Protein AF-A0A7S8SIK5-F1 (afdb_monomer_lite)

Organism: Escherichia coli (NCBI:txid562)

pLDDT: mean 76.48, std 20.79, range [29.25, 97.5]

Foldseek 3Di:
DDDDPVVPPDPDDPPPPPPPDPDDLDPDWAWDQFAAFLPQRDGARTWTWDQDFPVSVVLQVLLVVLVVQLVVLVVQLVVLVVVPADPDPVSNVVSVVSNVVSLVSNLVSQLSLQCSLVVNDANVVRDGSDHDDPSSVVSSDDDDDRGIHDPVVNVVRRVQVSCVVVVHGPDPDDLRDDDPDPRPPPDHD

Secondary structure (DSSP, 8-state):
----GGGTS-PPPPP------SS-SSPPPPEE-SEE-TTT--EES-EEEES--HHHHHHHHHHHHHHHHHHHHHHHHHHHHHT---SSHHHHHHHHHHHHHHHHHHHHHHHHHHHHHTTTS-TTT----SPPPHHHHHTT----SSEEE-HHHHHHHHHHHHHHHTT-------TTS-TT---------

Radius of gyration: 22.85 Å; chains: 1; bounding box: 70×29×66 Å

Sequence (189 aa):
MQHSIKDLWLYPFPEIDVVHTQEPLLPEPELTTPGRCICCRQNVRHRFRLDDSWPLRQLTDTISDTRVRLNKATEHLDKLKKRGEPVATGEKEKYNTAVKAAERALEQARLSARRLSLRHVQKAEITSTESLSEKEQELFHEDGPPYSLCAFCHAWHSLNGYAAAQGVMVWLYPVYDQPGNPGHRCRSE

Structure (mmCIF, N/CA/C/O backbone):
data_AF-A0A7S8SIK5-F1
#
_entry.id   AF-A0A7S8SIK5-F1
#
loop_
_atom_site.group_PDB
_atom_site.id
_atom_site.type_symbol
_atom_site.label_atom_id
_atom_site.label_alt_id
_atom_site.label_comp_id
_atom_site.label_asym_id
_atom_site.label_entity_id
_atom_site.label_seq_id
_atom_site.pdbx_PDB_ins_code
_atom_site.Cartn_x
_atom_site.Cartn_y
_atom_site.Cartn_z
_atom_site.occupancy
_atom_site.B_iso_or_equiv
_atom_site.auth_seq_id
_atom_site.auth_comp_id
_atom_site.auth_asym_id
_atom_site.auth_atom_id
_atom_site.pdbx_PDB_model_num
ATOM 1 N N . MET A 1 1 ? 48.150 12.181 12.770 1.00 42.09 1 MET A N 1
ATOM 2 C CA . MET A 1 1 ? 47.890 12.265 11.318 1.00 42.09 1 MET A CA 1
ATOM 3 C C . MET A 1 1 ? 46.397 12.073 11.121 1.00 42.09 1 MET A C 1
ATOM 5 O O . MET A 1 1 ? 45.858 11.106 11.640 1.00 42.09 1 MET A O 1
ATOM 9 N N . GLN A 1 2 ? 45.721 13.049 10.518 1.00 43.38 2 GLN A N 1
ATOM 10 C CA . GLN A 1 2 ? 44.277 13.010 10.268 1.00 43.38 2 GLN A CA 1
ATOM 11 C C . GLN A 1 2 ? 44.027 12.088 9.073 1.00 43.38 2 GLN A C 1
ATOM 13 O O . GLN A 1 2 ? 44.464 12.397 7.969 1.00 43.38 2 GLN A O 1
ATOM 18 N N . HIS A 1 3 ? 43.374 10.949 9.298 1.00 42.81 3 HIS A N 1
ATOM 19 C CA . HIS A 1 3 ? 42.913 10.095 8.206 1.00 42.81 3 HIS A CA 1
ATOM 20 C C . HIS A 1 3 ? 41.794 10.820 7.456 1.00 42.81 3 HIS A C 1
ATOM 22 O O . HIS A 1 3 ? 40.875 11.357 8.084 1.00 42.81 3 HIS A O 1
ATOM 28 N N . SER A 1 4 ? 41.885 10.884 6.127 1.00 46.06 4 SER A N 1
ATOM 29 C CA . SER A 1 4 ? 40.827 11.487 5.325 1.00 46.06 4 SER A CA 1
ATOM 30 C C . SER A 1 4 ? 39.622 10.541 5.330 1.00 46.06 4 SER A C 1
ATOM 32 O O . SER A 1 4 ? 39.772 9.325 5.258 1.00 46.06 4 SER A O 1
ATOM 34 N N . ILE A 1 5 ? 38.404 11.081 5.407 1.00 47.38 5 ILE A N 1
ATOM 35 C CA . ILE A 1 5 ? 37.155 10.291 5.389 1.00 47.38 5 ILE A CA 1
ATOM 36 C C . ILE A 1 5 ? 37.052 9.366 4.159 1.00 47.38 5 ILE A C 1
ATOM 38 O O . ILE A 1 5 ? 36.349 8.358 4.210 1.00 47.38 5 ILE A O 1
ATOM 42 N N . LYS A 1 6 ? 37.782 9.668 3.076 1.00 46.75 6 LYS A N 1
ATOM 43 C CA . LYS A 1 6 ? 37.827 8.836 1.866 1.00 46.75 6 LYS A CA 1
ATOM 44 C C . LYS A 1 6 ? 38.461 7.465 2.108 1.00 46.75 6 LYS A C 1
ATOM 46 O O . LYS A 1 6 ? 38.103 6.523 1.412 1.00 46.75 6 LYS A O 1
ATOM 51 N N . ASP A 1 7 ? 39.323 7.342 3.115 1.00 46.19 7 ASP A N 1
ATOM 52 C CA . ASP A 1 7 ? 40.101 6.126 3.376 1.00 46.19 7 ASP A CA 1
ATOM 53 C C . ASP A 1 7 ? 39.328 5.083 4.207 1.00 46.19 7 ASP A C 1
ATOM 55 O O . ASP A 1 7 ? 39.801 3.965 4.390 1.00 46.19 7 ASP A O 1
ATOM 59 N N . LEU A 1 8 ? 38.141 5.433 4.724 1.00 48.50 8 LEU A N 1
ATOM 60 C CA . LEU A 1 8 ? 37.359 4.584 5.637 1.00 48.50 8 LEU A CA 1
ATOM 61 C C . LEU A 1 8 ? 36.025 4.080 5.059 1.00 48.50 8 LEU A C 1
ATOM 63 O O . LEU A 1 8 ? 35.386 3.247 5.694 1.00 48.50 8 LEU A O 1
ATOM 67 N N . TRP A 1 9 ? 35.586 4.569 3.891 1.00 43.88 9 TRP A N 1
ATOM 68 C CA . TRP A 1 9 ? 34.198 4.371 3.424 1.00 43.88 9 TRP A CA 1
ATOM 69 C C . TRP A 1 9 ? 34.021 3.957 1.965 1.00 43.88 9 TRP A C 1
ATOM 71 O O . TRP A 1 9 ? 32.891 3.868 1.487 1.00 43.88 9 TRP A O 1
ATOM 81 N N . LEU A 1 10 ? 35.099 3.664 1.249 1.00 40.62 10 LEU A N 1
ATOM 82 C CA . LEU A 1 10 ? 35.003 3.136 -0.103 1.00 40.62 10 LEU A CA 1
ATOM 83 C C . LEU A 1 10 ? 35.685 1.776 -0.113 1.00 40.62 10 LEU A C 1
ATOM 85 O O . LEU A 1 10 ? 36.906 1.683 -0.204 1.00 40.62 10 LEU A O 1
ATOM 89 N N . TYR A 1 11 ? 34.880 0.709 -0.067 1.00 45.22 11 TYR A N 1
ATOM 90 C CA . TYR A 1 11 ? 35.272 -0.459 -0.849 1.00 45.22 11 TYR A CA 1
ATOM 91 C C . TYR A 1 11 ? 35.622 0.073 -2.244 1.00 45.22 11 TYR A C 1
ATOM 93 O O . TYR A 1 11 ? 34.844 0.887 -2.761 1.00 45.22 11 TYR A O 1
ATOM 101 N N . PRO A 1 12 ? 36.785 -0.286 -2.820 1.00 45.75 12 PRO A N 1
ATOM 102 C CA . PRO A 1 12 ? 37.079 0.105 -4.187 1.00 45.75 12 PRO A CA 1
ATOM 103 C C . PRO A 1 12 ? 35.858 -0.281 -5.014 1.00 45.75 12 PRO A C 1
ATOM 105 O O . PRO A 1 12 ? 35.369 -1.409 -4.900 1.00 45.75 12 PRO A O 1
ATOM 108 N N . PHE A 1 13 ? 35.302 0.689 -5.749 1.00 42.75 13 PHE A N 1
ATOM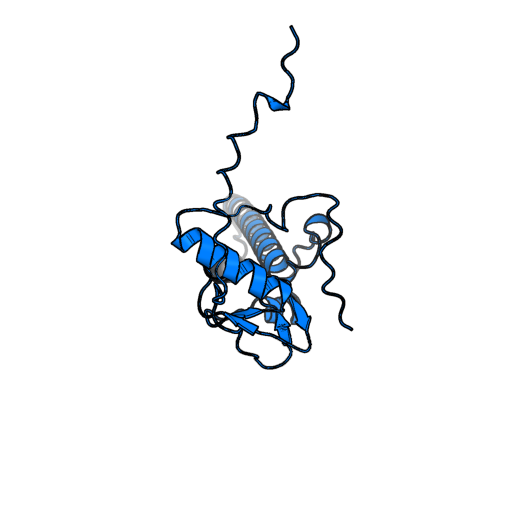 109 C CA . PHE A 1 13 ? 34.269 0.373 -6.724 1.00 42.75 13 PHE A CA 1
ATOM 110 C C . PHE A 1 13 ? 34.797 -0.814 -7.532 1.00 42.75 13 PHE A C 1
ATOM 112 O O . PHE A 1 13 ? 35.970 -0.763 -7.918 1.00 42.75 13 PHE A O 1
ATOM 119 N N . PRO A 1 14 ? 34.006 -1.886 -7.732 1.00 45.84 14 PRO A N 1
ATOM 120 C CA . PRO A 1 14 ? 34.424 -2.934 -8.646 1.00 45.84 14 PRO A CA 1
ATOM 121 C C . PRO A 1 14 ? 34.843 -2.241 -9.939 1.00 45.84 14 PRO A C 1
ATOM 123 O O . PRO A 1 14 ? 34.118 -1.361 -10.420 1.00 45.84 14 PRO A O 1
ATOM 126 N N . GLU A 1 15 ? 36.051 -2.546 -10.420 1.00 45.31 15 GLU A N 1
ATOM 127 C CA . GLU A 1 15 ? 36.500 -2.047 -11.714 1.00 45.31 15 GLU A CA 1
ATOM 128 C C . GLU A 1 15 ? 35.384 -2.370 -12.698 1.00 45.31 15 GLU A C 1
ATOM 130 O O . GLU A 1 15 ? 34.944 -3.516 -12.803 1.00 45.31 15 GLU A O 1
ATOM 135 N N . ILE A 1 16 ? 34.826 -1.324 -13.305 1.00 44.94 16 ILE A N 1
ATOM 136 C CA . ILE A 1 16 ? 33.775 -1.493 -14.291 1.00 44.94 16 ILE A CA 1
ATOM 137 C C . ILE A 1 16 ? 34.469 -2.194 -15.450 1.00 44.94 16 ILE A C 1
ATOM 139 O O . ILE A 1 16 ? 35.159 -1.542 -16.231 1.00 44.94 16 ILE A O 1
ATOM 143 N N . ASP A 1 17 ? 34.306 -3.512 -15.546 1.00 44.19 17 ASP A N 1
ATOM 144 C CA . ASP A 1 17 ? 34.509 -4.222 -16.798 1.00 44.19 17 ASP A CA 1
ATOM 145 C C . ASP A 1 17 ? 33.500 -3.603 -17.760 1.00 44.19 17 ASP A C 1
ATOM 147 O O . ASP A 1 17 ? 32.304 -3.905 -17.747 1.00 44.19 17 ASP A O 1
ATOM 151 N N . VAL A 1 18 ? 33.961 -2.611 -18.523 1.00 48.72 18 VAL A N 1
ATOM 152 C CA . VAL A 1 18 ? 33.170 -2.001 -19.579 1.00 48.72 18 VAL A CA 1
ATOM 153 C C . VAL A 1 18 ? 33.022 -3.080 -20.636 1.00 48.72 18 VAL A C 1
ATOM 155 O O . VAL A 1 18 ? 33.850 -3.222 -21.534 1.00 48.72 18 VAL A O 1
ATOM 158 N N . VAL A 1 19 ? 31.970 -3.885 -20.509 1.00 49.03 19 VAL A N 1
ATOM 159 C CA . VAL A 1 19 ? 31.595 -4.817 -21.558 1.00 49.03 19 VAL A CA 1
ATOM 160 C C . VAL A 1 19 ? 31.081 -3.957 -22.709 1.00 49.03 19 VAL A C 1
ATOM 162 O O . VAL A 1 19 ? 29.941 -3.498 -22.711 1.00 49.03 19 VAL A O 1
ATOM 165 N N . HIS A 1 20 ? 31.954 -3.673 -23.673 1.00 44.84 20 HIS A N 1
ATOM 166 C CA . HIS A 1 20 ? 31.582 -3.064 -24.944 1.00 44.84 20 HIS A CA 1
ATOM 167 C C . HIS A 1 20 ? 30.794 -4.089 -25.772 1.00 44.84 20 HIS A C 1
ATOM 169 O O . HIS A 1 20 ? 31.294 -4.618 -26.764 1.00 44.84 20 HIS A O 1
ATOM 175 N N . THR A 1 21 ? 29.569 -4.416 -25.357 1.00 48.84 21 THR A N 1
ATOM 176 C CA . THR A 1 21 ? 28.657 -5.194 -26.195 1.00 48.84 21 THR A CA 1
ATOM 177 C C . THR A 1 21 ? 28.016 -4.249 -27.205 1.00 48.84 21 THR A C 1
ATOM 179 O O . THR A 1 21 ? 27.472 -3.206 -26.847 1.00 48.84 21 THR A O 1
ATOM 182 N N . GLN A 1 22 ? 28.086 -4.593 -28.492 1.00 56.62 22 GLN A N 1
ATOM 183 C CA . GLN A 1 22 ? 27.240 -3.951 -29.507 1.00 56.62 22 GLN A CA 1
ATOM 184 C C . GLN A 1 22 ? 25.808 -4.504 -29.478 1.00 56.62 22 GLN A C 1
ATOM 186 O O . GLN A 1 22 ? 24.904 -3.925 -30.073 1.00 56.62 22 GLN A O 1
ATOM 191 N N . GLU A 1 23 ? 25.605 -5.619 -28.775 1.00 57.38 23 GLU A N 1
ATOM 192 C CA . GLU A 1 23 ? 24.303 -6.234 -28.568 1.00 57.38 23 GLU A CA 1
ATOM 193 C C . GLU A 1 23 ? 23.581 -5.591 -27.374 1.00 57.38 23 GLU A C 1
ATOM 195 O O . GLU A 1 23 ? 24.219 -5.292 -26.353 1.00 57.38 23 GLU A O 1
ATOM 200 N N . PRO A 1 24 ? 22.259 -5.362 -27.485 1.00 61.50 24 PRO A N 1
ATOM 201 C CA . PRO A 1 24 ? 21.476 -4.786 -26.406 1.00 61.50 24 PRO A CA 1
ATOM 202 C C . PRO A 1 24 ? 21.471 -5.723 -25.191 1.00 61.50 24 PRO A C 1
ATOM 204 O O . PRO A 1 24 ? 21.062 -6.876 -25.276 1.00 61.50 24 PRO A O 1
ATOM 207 N N . LEU A 1 25 ? 21.905 -5.198 -24.040 1.00 65.38 25 LEU A N 1
ATOM 208 C CA . LEU A 1 25 ? 21.980 -5.930 -22.765 1.00 65.38 25 LEU A CA 1
ATOM 209 C C . LEU A 1 25 ? 20.605 -6.354 -22.222 1.00 65.38 25 LEU A C 1
ATOM 211 O O . LEU A 1 25 ? 20.513 -7.210 -21.345 1.00 65.38 25 LEU A O 1
ATOM 215 N N . LEU A 1 26 ? 19.538 -5.721 -22.710 1.00 68.06 26 LEU A N 1
ATOM 216 C CA . LEU A 1 26 ? 18.159 -5.948 -22.304 1.00 68.06 26 LEU A CA 1
ATOM 217 C C . LEU A 1 26 ? 17.268 -6.033 -23.548 1.00 68.06 26 LEU A C 1
ATOM 219 O O . LEU A 1 26 ? 17.542 -5.334 -24.528 1.00 68.06 26 LEU A O 1
ATOM 223 N N . PRO A 1 27 ? 16.195 -6.844 -23.514 1.00 72.75 27 PRO A N 1
ATOM 224 C CA . PRO A 1 27 ? 15.209 -6.862 -24.586 1.00 72.75 27 PRO A CA 1
ATOM 225 C C . PRO A 1 27 ? 14.566 -5.482 -24.757 1.00 72.75 27 PRO A C 1
ATOM 227 O O . PRO A 1 27 ? 14.491 -4.687 -23.814 1.00 72.75 27 PRO A O 1
ATOM 230 N N . GLU A 1 28 ? 14.086 -5.206 -25.969 1.00 78.19 28 GLU A N 1
ATOM 231 C CA . GLU A 1 28 ? 13.354 -3.974 -26.247 1.00 78.19 28 GLU A CA 1
ATOM 232 C C . GLU A 1 28 ? 12.090 -3.908 -25.370 1.00 78.19 28 GLU A C 1
ATOM 234 O O . GLU A 1 28 ? 11.360 -4.899 -25.265 1.00 78.19 28 GLU A O 1
ATOM 239 N N . PRO A 1 29 ? 11.830 -2.774 -24.696 1.00 83.88 29 PRO A N 1
ATOM 240 C CA . PRO A 1 29 ? 10.727 -2.681 -23.756 1.00 83.88 29 PRO A CA 1
ATOM 241 C C . PRO A 1 29 ? 9.375 -2.686 -24.478 1.00 83.88 29 PRO A C 1
ATOM 243 O O . PRO A 1 29 ? 9.112 -1.860 -25.351 1.00 83.88 29 PRO A O 1
ATOM 246 N N . GLU A 1 30 ? 8.476 -3.578 -24.063 1.00 90.75 30 GLU A N 1
ATOM 247 C CA . GLU A 1 30 ? 7.137 -3.684 -24.646 1.00 90.75 30 GLU A CA 1
ATOM 248 C C . GLU A 1 30 ? 6.239 -2.533 -24.168 1.00 90.75 30 GLU A C 1
ATOM 250 O O . GLU A 1 30 ? 6.054 -2.316 -22.966 1.00 90.75 30 GLU A O 1
ATOM 255 N N . LEU A 1 31 ? 5.655 -1.789 -25.111 1.00 90.62 31 LEU A N 1
ATOM 256 C CA . LEU A 1 31 ? 4.747 -0.681 -24.824 1.00 90.62 31 LEU A CA 1
ATOM 257 C C . LEU A 1 31 ? 3.366 -1.193 -24.382 1.00 90.62 31 LEU A C 1
ATOM 259 O O . LEU A 1 31 ? 2.764 -2.059 -25.006 1.00 90.62 31 LEU A O 1
ATOM 263 N N . THR A 1 32 ? 2.823 -0.582 -23.335 1.00 89.12 32 THR A N 1
ATOM 264 C CA . THR A 1 32 ? 1.498 -0.867 -22.766 1.00 89.12 32 THR A CA 1
ATOM 265 C C . THR A 1 32 ? 0.603 0.373 -22.820 1.00 89.12 32 THR A C 1
ATOM 267 O O . THR A 1 32 ? 1.031 1.466 -23.203 1.00 89.12 32 THR A O 1
ATOM 270 N N . THR A 1 33 ? -0.665 0.216 -22.434 1.00 88.56 33 THR A N 1
ATOM 271 C CA . THR A 1 33 ? -1.648 1.305 -22.459 1.00 88.56 33 THR A CA 1
ATOM 272 C C . THR A 1 33 ? -1.252 2.471 -21.542 1.00 88.56 33 THR A C 1
ATOM 274 O O . THR A 1 33 ? -0.630 2.251 -20.494 1.00 88.56 33 THR A O 1
ATOM 277 N N . PRO A 1 34 ? -1.652 3.714 -21.875 1.00 90.38 34 PRO A N 1
ATOM 278 C CA . PRO A 1 34 ? -1.494 4.861 -20.987 1.00 90.38 34 PRO A CA 1
ATOM 279 C C . PRO A 1 34 ? -2.084 4.601 -19.601 1.00 90.38 34 PRO A C 1
ATOM 281 O O . PRO A 1 34 ? -3.049 3.852 -19.444 1.00 90.38 34 PRO A O 1
ATOM 284 N N . GLY A 1 35 ? -1.526 5.246 -18.584 1.00 89.81 35 GLY A N 1
ATOM 285 C CA . GLY A 1 35 ? -2.043 5.119 -17.230 1.00 89.81 35 GLY A CA 1
ATOM 286 C C . GLY A 1 35 ? -1.009 5.457 -16.178 1.00 89.81 35 GLY A C 1
ATOM 287 O O . GLY A 1 35 ? -0.014 6.136 -16.433 1.00 89.81 35 GLY A O 1
ATOM 288 N N . ARG A 1 36 ? -1.252 4.975 -14.965 1.00 88.88 36 ARG A N 1
ATOM 289 C CA . ARG A 1 36 ? -0.389 5.255 -13.826 1.00 88.88 36 ARG A CA 1
ATOM 290 C C . ARG A 1 36 ? 0.767 4.260 -13.749 1.00 88.88 36 ARG A C 1
ATOM 292 O O . ARG A 1 36 ? 0.570 3.062 -13.943 1.00 88.88 36 ARG A O 1
ATOM 299 N N . CYS A 1 37 ? 1.966 4.756 -13.462 1.00 88.00 37 CYS A N 1
ATOM 300 C CA . CYS A 1 37 ? 3.137 3.929 -13.177 1.00 88.00 37 CYS A CA 1
ATOM 301 C C . CYS A 1 37 ? 3.009 3.266 -11.794 1.00 88.00 37 CYS A C 1
ATOM 303 O O . CYS A 1 37 ? 2.818 3.969 -10.797 1.00 88.00 37 CYS A O 1
ATOM 305 N N . ILE A 1 38 ? 3.186 1.943 -11.716 1.00 87.69 38 ILE A N 1
ATOM 306 C CA . ILE A 1 38 ? 3.164 1.196 -10.442 1.00 87.69 38 ILE A CA 1
ATOM 307 C C . ILE A 1 38 ? 4.354 1.528 -9.530 1.00 87.69 38 ILE A C 1
ATOM 309 O O . ILE A 1 38 ? 4.264 1.384 -8.321 1.00 87.69 38 ILE A O 1
ATOM 313 N N . CYS A 1 39 ? 5.473 2.043 -10.034 1.00 86.94 39 CYS A N 1
ATOM 314 C CA . CYS A 1 39 ? 6.561 2.472 -9.150 1.00 86.94 39 CYS A CA 1
ATOM 315 C C . CYS A 1 39 ? 6.275 3.867 -8.570 1.00 86.94 39 CYS A C 1
ATOM 317 O O . CYS A 1 39 ? 6.039 4.018 -7.372 1.00 86.94 39 CYS A O 1
ATOM 319 N N . CYS A 1 40 ? 6.245 4.893 -9.426 1.00 84.94 40 CYS A N 1
ATOM 320 C CA . CYS A 1 40 ? 6.232 6.298 -9.002 1.00 84.94 40 CYS A CA 1
ATOM 321 C C . CYS A 1 40 ? 4.843 6.948 -8.930 1.00 84.94 40 CYS A C 1
ATOM 323 O O . CYS A 1 40 ? 4.749 8.137 -8.634 1.00 84.94 40 CYS A O 1
ATOM 325 N N . ARG A 1 41 ? 3.764 6.218 -9.243 1.00 86.44 41 ARG A N 1
ATOM 326 C CA . ARG A 1 41 ? 2.374 6.713 -9.265 1.00 86.44 41 ARG A CA 1
ATOM 327 C C . ARG A 1 41 ? 2.096 7.895 -10.204 1.00 86.44 41 ARG A C 1
ATOM 329 O O . ARG A 1 41 ? 1.000 8.450 -10.141 1.00 86.44 41 ARG A O 1
ATOM 336 N N . GLN A 1 42 ? 3.012 8.260 -11.097 1.00 84.44 42 GLN A N 1
ATOM 337 C CA . GLN A 1 42 ? 2.760 9.296 -12.099 1.00 84.44 42 GLN A CA 1
ATOM 338 C C . GLN A 1 42 ? 1.872 8.765 -13.224 1.00 84.44 42 GLN A C 1
ATOM 340 O O . GLN A 1 42 ? 2.037 7.624 -13.661 1.00 84.44 42 GLN A O 1
ATOM 345 N N . ASN A 1 43 ? 0.939 9.595 -13.688 1.00 88.50 43 ASN A N 1
ATOM 346 C CA . ASN A 1 43 ? 0.180 9.322 -14.904 1.00 88.50 43 ASN A CA 1
ATOM 347 C C . ASN A 1 43 ? 1.069 9.625 -16.109 1.00 88.50 43 ASN A C 1
ATOM 349 O O . ASN A 1 43 ? 1.619 10.720 -16.213 1.00 88.50 43 ASN A O 1
ATOM 353 N N . VAL A 1 44 ? 1.210 8.661 -17.010 1.00 87.19 44 VAL A N 1
ATOM 354 C CA . VAL A 1 44 ? 2.065 8.772 -18.192 1.00 87.19 44 VAL A CA 1
ATOM 355 C C . VAL A 1 44 ? 1.327 8.272 -19.429 1.00 87.19 44 VAL A C 1
ATOM 357 O O . VAL A 1 44 ? 0.484 7.375 -19.356 1.00 87.19 44 VAL A O 1
ATOM 360 N N . ARG A 1 45 ? 1.653 8.866 -20.580 1.00 88.25 45 ARG A N 1
ATOM 361 C CA . ARG A 1 45 ? 1.098 8.463 -21.882 1.00 88.25 45 ARG A CA 1
ATOM 362 C C . ARG A 1 45 ? 1.677 7.137 -22.372 1.00 88.25 45 ARG A C 1
ATOM 364 O O . ARG A 1 45 ? 0.984 6.383 -23.035 1.00 88.25 45 ARG A O 1
ATOM 371 N N . HIS A 1 46 ? 2.919 6.848 -21.996 1.00 87.06 46 HIS A N 1
ATOM 372 C CA . HIS A 1 46 ? 3.635 5.639 -22.382 1.00 87.06 46 HIS A CA 1
ATOM 373 C C . HIS A 1 46 ? 4.058 4.879 -21.131 1.00 87.06 46 HIS A C 1
ATOM 375 O O . HIS A 1 46 ? 4.729 5.434 -20.253 1.00 87.06 46 HIS A O 1
ATOM 381 N N . ARG A 1 47 ? 3.649 3.615 -2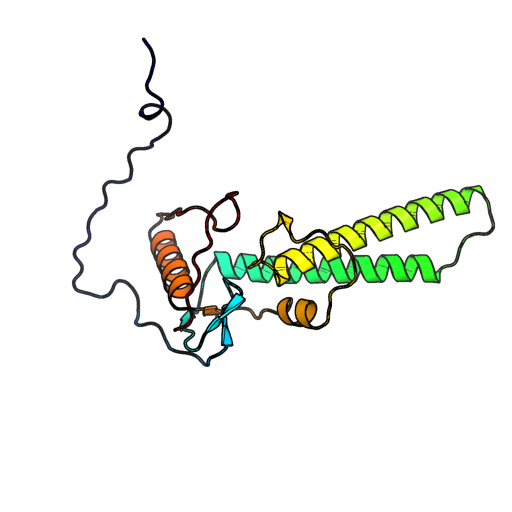1.050 1.00 92.38 47 ARG A N 1
ATOM 382 C CA . ARG A 1 47 ? 4.083 2.680 -20.014 1.00 92.38 47 ARG A CA 1
ATOM 383 C C . ARG A 1 47 ? 4.726 1.474 -20.667 1.00 92.38 47 ARG A C 1
ATOM 385 O O . ARG A 1 47 ? 4.315 1.082 -21.749 1.00 92.38 47 ARG A O 1
ATOM 392 N N . PHE A 1 48 ? 5.673 0.862 -19.987 1.00 92.25 48 PHE A N 1
ATOM 393 C CA . PHE A 1 48 ? 6.422 -0.282 -20.469 1.00 92.25 48 PHE A CA 1
ATOM 394 C C . PHE A 1 48 ? 6.199 -1.463 -19.540 1.00 92.25 48 PHE A C 1
ATOM 396 O O . PHE A 1 48 ? 6.175 -1.294 -18.312 1.00 92.25 48 PHE A O 1
ATOM 403 N N . ARG A 1 49 ? 5.992 -2.631 -20.140 1.00 93.25 49 ARG A N 1
ATOM 404 C CA . ARG A 1 49 ? 5.787 -3.892 -19.443 1.00 93.25 49 ARG A CA 1
ATOM 405 C C . ARG A 1 49 ? 7.114 -4.377 -18.873 1.00 93.25 49 ARG A C 1
ATOM 407 O O . ARG A 1 49 ? 8.100 -4.452 -19.591 1.00 93.25 49 ARG A O 1
ATOM 414 N N . LEU A 1 50 ? 7.109 -4.760 -17.605 1.00 90.56 50 LEU A N 1
ATOM 415 C CA . LEU A 1 50 ? 8.201 -5.480 -16.972 1.00 90.56 50 LEU A CA 1
ATOM 416 C C . LEU A 1 50 ? 7.645 -6.734 -16.302 1.00 90.56 50 LEU A C 1
ATOM 418 O O . LEU A 1 50 ? 6.848 -6.637 -15.369 1.00 90.56 50 LEU A O 1
ATOM 422 N N . ASP A 1 51 ? 8.057 -7.903 -16.782 1.00 89.62 51 ASP A N 1
ATOM 423 C CA . ASP A 1 51 ? 7.521 -9.182 -16.305 1.00 89.62 51 ASP A CA 1
ATOM 424 C C . ASP A 1 51 ? 7.967 -9.525 -14.890 1.00 89.62 51 ASP A C 1
ATOM 426 O O . ASP A 1 51 ? 7.217 -10.157 -14.150 1.00 89.62 51 ASP A O 1
ATOM 430 N N . ASP A 1 52 ? 9.165 -9.095 -14.493 1.00 85.12 52 ASP A N 1
ATOM 431 C CA . ASP A 1 52 ? 9.654 -9.363 -13.154 1.00 85.12 52 ASP A CA 1
ATOM 432 C C . ASP A 1 52 ? 10.523 -8.233 -12.596 1.00 85.12 52 ASP A C 1
ATOM 434 O O . ASP A 1 52 ? 11.351 -7.628 -13.276 1.00 85.12 52 ASP A O 1
ATOM 438 N N . SER A 1 53 ? 10.332 -7.955 -11.311 1.00 85.19 53 SER A N 1
ATOM 439 C CA . SER A 1 53 ? 11.188 -7.077 -10.530 1.00 85.19 53 SER A CA 1
ATOM 440 C C . SER A 1 53 ? 11.025 -7.406 -9.054 1.00 85.19 53 SER A C 1
ATOM 442 O O . SER A 1 53 ? 9.949 -7.235 -8.480 1.00 85.19 53 SER A O 1
ATOM 444 N N . TRP A 1 54 ? 12.108 -7.843 -8.409 1.00 83.81 54 TRP A N 1
ATOM 445 C CA . TRP A 1 54 ? 12.079 -8.171 -6.983 1.00 83.81 54 TRP A CA 1
ATOM 446 C C . TRP A 1 54 ? 11.618 -6.996 -6.094 1.00 83.81 54 TRP A C 1
ATOM 448 O O . TRP A 1 54 ? 10.716 -7.208 -5.283 1.00 83.81 54 TRP A O 1
ATOM 458 N N . PRO A 1 55 ? 12.095 -5.746 -6.287 1.00 84.50 55 PRO A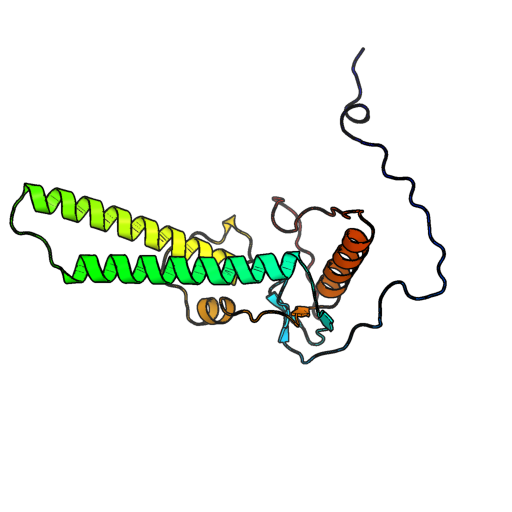 N 1
ATOM 459 C CA . PRO A 1 55 ? 11.575 -4.600 -5.538 1.00 84.50 55 PRO A CA 1
ATOM 460 C C . PRO A 1 55 ? 10.072 -4.349 -5.731 1.00 84.50 55 PRO A C 1
ATOM 462 O O . PRO A 1 55 ? 9.397 -3.918 -4.797 1.00 84.50 55 PRO A O 1
ATOM 465 N N . LEU A 1 56 ? 9.528 -4.609 -6.928 1.00 87.25 56 LEU A N 1
ATOM 466 C CA . LEU A 1 56 ? 8.094 -4.435 -7.183 1.00 87.25 56 LEU A CA 1
ATOM 467 C C . LEU A 1 56 ? 7.268 -5.571 -6.581 1.00 87.25 56 LEU A C 1
ATOM 469 O O . LEU A 1 56 ? 6.191 -5.294 -6.061 1.00 87.25 56 LEU A O 1
ATOM 473 N N . ARG A 1 57 ? 7.793 -6.804 -6.552 1.00 87.69 57 ARG A N 1
ATOM 474 C CA . ARG A 1 57 ? 7.182 -7.914 -5.800 1.00 87.69 57 ARG A CA 1
ATOM 475 C C . ARG A 1 57 ? 7.094 -7.588 -4.316 1.00 87.69 57 ARG A C 1
ATOM 477 O O . ARG A 1 57 ? 6.020 -7.663 -3.727 1.00 87.69 57 ARG A O 1
ATOM 484 N N . GLN A 1 58 ? 8.190 -7.104 -3.736 1.00 87.06 58 GLN A N 1
ATOM 485 C CA . GLN A 1 58 ? 8.210 -6.690 -2.336 1.00 87.06 58 GLN A CA 1
ATOM 486 C C . GLN A 1 58 ? 7.209 -5.555 -2.059 1.00 87.06 58 GLN A C 1
ATOM 488 O O . GLN A 1 58 ? 6.554 -5.542 -1.013 1.00 87.06 58 GLN A O 1
ATOM 493 N N . LEU A 1 59 ? 7.057 -4.608 -2.992 1.00 87.62 59 LEU A N 1
ATOM 494 C CA . LEU A 1 59 ? 6.047 -3.555 -2.896 1.00 87.62 59 LEU A CA 1
ATOM 495 C C . LEU A 1 59 ? 4.624 -4.132 -2.912 1.00 87.62 59 LEU A C 1
ATOM 497 O O . LEU A 1 59 ? 3.824 -3.762 -2.050 1.00 87.62 59 LEU A O 1
ATOM 501 N N . THR A 1 60 ? 4.302 -5.027 -3.852 1.00 89.56 60 THR A N 1
ATOM 502 C CA . THR A 1 60 ? 2.972 -5.655 -3.932 1.00 89.56 60 THR A CA 1
ATOM 503 C C . THR A 1 60 ? 2.660 -6.498 -2.698 1.00 89.56 60 THR A C 1
ATOM 505 O O . THR A 1 60 ? 1.556 -6.395 -2.160 1.00 89.56 60 THR A O 1
ATOM 508 N N . ASP A 1 61 ? 3.644 -7.231 -2.172 1.00 89.38 61 ASP A N 1
ATOM 509 C CA . ASP A 1 61 ? 3.507 -8.003 -0.932 1.00 89.38 61 ASP A CA 1
ATOM 510 C C . ASP A 1 61 ? 3.247 -7.075 0.260 1.00 89.38 61 ASP A C 1
ATOM 512 O O . ASP A 1 61 ? 2.314 -7.284 1.035 1.00 89.38 61 ASP A O 1
ATOM 516 N N . THR A 1 62 ? 3.997 -5.974 0.358 1.00 90.06 62 THR A N 1
ATOM 517 C CA . THR A 1 62 ? 3.818 -4.971 1.420 1.00 90.06 62 THR A CA 1
ATOM 518 C C . THR A 1 62 ? 2.431 -4.320 1.363 1.00 90.06 62 THR A C 1
ATOM 520 O O . THR A 1 62 ? 1.822 -4.061 2.408 1.00 90.06 62 THR A O 1
ATOM 523 N N . ILE A 1 63 ? 1.909 -4.053 0.161 1.00 90.81 63 ILE A N 1
ATOM 524 C CA . ILE A 1 63 ? 0.545 -3.541 -0.040 1.00 90.81 63 ILE A CA 1
ATOM 525 C C . ILE A 1 63 ? -0.483 -4.573 0.433 1.00 90.81 63 ILE A C 1
ATOM 527 O O . ILE A 1 63 ? -1.372 -4.226 1.217 1.00 90.81 63 ILE A O 1
ATOM 531 N N . SER A 1 64 ? -0.335 -5.833 0.015 1.00 91.81 64 SER A N 1
ATOM 532 C CA . SER A 1 64 ? -1.213 -6.938 0.414 1.00 91.81 64 SER A CA 1
ATOM 533 C C . SER A 1 64 ? -1.246 -7.117 1.937 1.00 91.81 64 SER A C 1
ATOM 535 O O . SER A 1 64 ? -2.312 -7.060 2.559 1.00 91.81 64 SER A O 1
ATOM 537 N N . ASP A 1 65 ? -0.077 -7.201 2.569 1.00 93.19 65 ASP A N 1
ATOM 538 C CA . ASP A 1 65 ? 0.065 -7.327 4.019 1.00 93.19 65 ASP A CA 1
ATOM 539 C C . ASP A 1 65 ? -0.562 -6.150 4.763 1.00 93.19 65 ASP A C 1
ATOM 541 O O . ASP A 1 65 ? -1.272 -6.322 5.762 1.00 93.19 65 ASP A O 1
ATOM 545 N N . THR A 1 66 ? -0.325 -4.932 4.277 1.00 94.06 66 THR A N 1
ATOM 546 C CA . THR A 1 66 ? -0.881 -3.725 4.892 1.00 94.06 66 THR A CA 1
ATOM 547 C C . THR A 1 66 ? -2.402 -3.700 4.772 1.00 94.06 66 THR A C 1
ATOM 549 O O . THR A 1 66 ? -3.077 -3.302 5.724 1.00 94.06 66 THR A O 1
ATOM 552 N N . ARG A 1 67 ? -2.965 -4.196 3.665 1.00 93.56 67 ARG A N 1
ATOM 553 C CA . ARG A 1 67 ? -4.417 -4.345 3.500 1.00 93.56 67 ARG A CA 1
ATOM 554 C C . ARG A 1 67 ? -4.996 -5.332 4.501 1.00 93.56 67 ARG A C 1
ATOM 556 O O . ARG A 1 67 ? -5.983 -5.017 5.165 1.00 93.56 67 ARG A O 1
ATOM 563 N N . VAL A 1 68 ? -4.364 -6.491 4.668 1.00 94.69 68 VAL A N 1
ATOM 564 C CA . VAL A 1 68 ? -4.789 -7.483 5.666 1.00 94.69 68 VAL A CA 1
ATOM 565 C C . VAL A 1 68 ? -4.749 -6.884 7.073 1.00 94.69 68 VAL A C 1
ATOM 567 O O . VAL A 1 68 ? -5.695 -7.065 7.843 1.00 94.69 68 VAL A O 1
ATOM 570 N N . ARG A 1 69 ? -3.693 -6.135 7.418 1.00 95.25 69 ARG A N 1
ATOM 571 C CA . ARG A 1 69 ? -3.579 -5.455 8.722 1.00 95.25 69 ARG A CA 1
ATOM 572 C C . ARG A 1 69 ? -4.666 -4.401 8.921 1.00 95.25 69 ARG A C 1
ATOM 574 O O . ARG A 1 69 ? -5.269 -4.368 9.991 1.00 95.25 69 ARG A O 1
ATOM 581 N N . LEU A 1 70 ? -4.944 -3.583 7.907 1.00 95.62 70 LEU A N 1
ATOM 582 C CA . LEU A 1 70 ? -5.995 -2.566 7.950 1.00 95.62 70 LEU A CA 1
ATOM 583 C C . LEU A 1 70 ? -7.379 -3.189 8.166 1.00 95.62 70 LEU A C 1
ATOM 585 O O . LEU A 1 70 ? -8.123 -2.743 9.042 1.00 95.62 70 LEU A O 1
ATOM 589 N N . ASN A 1 71 ? -7.696 -4.251 7.424 1.00 95.44 71 ASN A N 1
ATOM 590 C CA . ASN A 1 71 ? -8.968 -4.961 7.554 1.00 95.44 71 ASN A CA 1
ATOM 591 C C . ASN A 1 71 ? -9.106 -5.587 8.946 1.00 95.44 71 ASN A C 1
ATOM 593 O O . ASN A 1 71 ? -10.104 -5.361 9.626 1.00 95.44 71 ASN A O 1
ATOM 597 N N . LYS A 1 72 ? -8.066 -6.282 9.428 1.00 97.06 72 LYS A N 1
ATOM 598 C CA . LYS A 1 72 ? -8.052 -6.871 10.777 1.00 97.06 72 LYS A CA 1
ATOM 599 C C . LYS A 1 72 ? -8.222 -5.821 11.876 1.00 97.06 72 LYS A C 1
ATOM 601 O O . LYS A 1 72 ? -8.979 -6.057 12.814 1.00 97.06 72 LYS A O 1
ATOM 606 N N . ALA A 1 73 ? -7.546 -4.675 11.774 1.00 97.06 73 ALA A N 1
ATOM 607 C CA . ALA A 1 73 ? -7.668 -3.594 12.752 1.00 97.06 73 ALA A CA 1
ATOM 608 C C . ALA A 1 73 ? -9.081 -2.987 12.761 1.00 97.06 73 ALA A C 1
ATOM 610 O O . ALA A 1 73 ? -9.637 -2.741 13.832 1.00 97.06 73 ALA A O 1
ATOM 611 N N . THR A 1 74 ? -9.674 -2.811 11.577 1.00 96.31 74 THR A N 1
ATOM 612 C CA . THR A 1 74 ? -11.045 -2.303 11.418 1.00 96.31 74 THR A CA 1
ATOM 613 C C . THR A 1 74 ? -12.051 -3.273 12.033 1.00 96.31 74 THR A C 1
ATOM 615 O O . THR A 1 74 ? -12.805 -2.900 12.930 1.00 96.31 74 THR A O 1
ATOM 618 N N . GLU A 1 75 ? -11.988 -4.551 11.652 1.00 96.88 75 GLU A N 1
ATOM 619 C CA . GLU A 1 75 ? -12.863 -5.586 12.205 1.00 96.88 75 GLU A CA 1
ATOM 620 C C . GLU A 1 75 ? -12.712 -5.750 13.718 1.00 96.88 75 GLU A C 1
ATOM 622 O O . GLU A 1 75 ? -13.696 -5.998 14.415 1.00 96.88 75 GLU A O 1
ATOM 627 N N . HIS A 1 76 ? -11.484 -5.668 14.235 1.00 96.12 76 HIS A N 1
ATOM 628 C CA . HIS A 1 76 ? -11.222 -5.789 15.665 1.00 96.12 76 HIS A CA 1
ATOM 629 C C . HIS A 1 76 ? -11.890 -4.653 16.445 1.00 96.12 76 HIS A C 1
ATOM 631 O O . HIS A 1 76 ? -12.563 -4.913 17.445 1.00 96.12 76 HIS A O 1
ATOM 637 N N . LEU A 1 77 ? -11.762 -3.412 15.965 1.00 95.81 77 LEU A N 1
ATOM 638 C CA . LEU A 1 77 ? -12.414 -2.262 16.584 1.00 95.81 77 LEU A CA 1
ATOM 639 C C . LEU A 1 77 ? -13.944 -2.374 16.512 1.00 95.81 77 LEU A C 1
ATOM 641 O O . LEU A 1 77 ? -14.615 -2.156 17.521 1.00 95.81 77 LEU A O 1
ATOM 645 N N . ASP A 1 78 ? -14.491 -2.780 15.365 1.00 95.38 78 ASP A N 1
ATOM 646 C CA . ASP A 1 78 ? -15.935 -2.963 15.189 1.00 95.38 78 ASP A CA 1
ATOM 647 C C . ASP A 1 78 ? -16.490 -4.057 16.106 1.00 95.38 78 ASP A C 1
ATOM 649 O O . ASP A 1 78 ? -17.533 -3.878 16.737 1.00 95.38 78 ASP A O 1
ATOM 653 N N . LYS A 1 79 ? -15.784 -5.189 16.228 1.00 94.56 79 LYS A N 1
ATOM 654 C CA . LYS A 1 79 ? -16.152 -6.285 17.139 1.00 94.56 79 LYS A CA 1
ATOM 655 C C . LYS A 1 79 ? -16.133 -5.827 18.597 1.00 94.56 79 LYS A C 1
ATOM 657 O O . LYS A 1 79 ? -17.033 -6.202 19.345 1.00 94.56 79 LYS A O 1
ATOM 662 N N . LEU A 1 80 ? -15.150 -5.019 19.002 1.00 92.44 80 LEU A N 1
ATOM 663 C CA . LEU A 1 80 ? -15.097 -4.451 20.352 1.00 92.44 80 LEU A CA 1
ATOM 664 C C . LEU A 1 80 ? -16.260 -3.489 20.605 1.00 92.44 80 LEU A C 1
ATOM 666 O O . LEU A 1 80 ? -16.963 -3.654 21.597 1.00 92.44 80 LEU A O 1
ATOM 670 N N . LYS A 1 81 ? -16.517 -2.549 19.688 1.00 91.12 81 LYS A N 1
ATOM 671 C CA . LYS A 1 81 ? -17.608 -1.571 19.830 1.00 91.12 81 LYS A CA 1
ATOM 672 C C . LYS A 1 81 ? -18.989 -2.236 19.835 1.00 91.12 81 LYS A C 1
ATOM 674 O O . LYS A 1 81 ? -19.851 -1.835 20.611 1.00 91.12 81 LYS A O 1
ATOM 679 N N . LYS A 1 82 ? -19.191 -3.295 19.040 1.00 93.06 82 LYS A N 1
ATOM 680 C CA . LYS A 1 82 ? -20.446 -4.072 19.012 1.00 93.06 82 LYS A CA 1
ATOM 681 C C . LYS A 1 82 ? -20.746 -4.825 20.309 1.00 93.06 82 LYS A C 1
ATOM 683 O O . LYS A 1 82 ? -21.915 -5.069 20.584 1.00 93.06 82 LYS A O 1
ATOM 688 N N . ARG A 1 83 ? -19.731 -5.207 21.097 1.00 87.75 83 ARG A N 1
ATOM 689 C CA . ARG A 1 83 ? -19.939 -5.889 22.391 1.00 87.75 83 ARG A CA 1
ATOM 690 C C . ARG A 1 83 ? -20.595 -4.986 23.441 1.00 87.75 83 ARG A C 1
ATOM 692 O O . ARG A 1 83 ? -21.175 -5.514 24.383 1.00 87.75 83 ARG A O 1
ATOM 699 N N . GLY A 1 84 ? -20.545 -3.667 23.253 1.00 81.25 84 GLY A N 1
ATOM 700 C CA . GLY A 1 84 ? -21.083 -2.694 24.198 1.00 81.25 84 GLY A CA 1
ATOM 701 C C . GLY A 1 84 ? -20.178 -2.487 25.415 1.00 81.25 84 GLY A C 1
ATOM 702 O O . GLY A 1 84 ? -19.319 -3.309 25.731 1.00 81.25 84 GLY A O 1
ATOM 703 N N . GLU A 1 85 ? -20.349 -1.346 26.081 1.00 84.88 85 GLU A N 1
ATOM 704 C CA . GLU A 1 85 ? -19.582 -1.011 27.282 1.00 84.88 85 GLU A CA 1
ATOM 705 C C . GLU A 1 85 ? -20.081 -1.838 28.490 1.00 84.88 85 GLU A C 1
ATOM 707 O O . GLU A 1 85 ? -21.288 -1.852 28.752 1.00 84.88 85 GLU A O 1
ATOM 712 N N . PRO A 1 86 ? -19.192 -2.514 29.246 1.00 84.75 86 PRO A N 1
ATOM 713 C CA . PRO A 1 86 ? -19.575 -3.232 30.460 1.00 84.75 86 PRO A CA 1
ATOM 714 C C . PRO A 1 86 ? -20.096 -2.294 31.558 1.00 84.75 86 PRO A C 1
ATOM 716 O O . PRO A 1 86 ? -19.590 -1.187 31.741 1.00 84.75 86 PRO A O 1
ATOM 719 N N . VAL A 1 87 ? -21.069 -2.767 32.343 1.00 79.12 87 VAL A N 1
ATOM 720 C CA . VAL A 1 87 ? -21.665 -2.004 33.460 1.00 79.12 87 VAL A CA 1
ATOM 721 C C . VAL A 1 87 ? -20.737 -1.965 34.685 1.00 79.12 87 VAL A C 1
ATOM 723 O O . VAL A 1 87 ? -20.732 -0.986 35.431 1.00 79.12 87 VAL A O 1
ATOM 726 N N . ALA A 1 88 ? -19.926 -3.006 34.899 1.00 84.81 88 ALA A N 1
ATOM 727 C CA . ALA A 1 88 ? -19.009 -3.094 36.034 1.00 84.81 88 ALA A CA 1
ATOM 728 C C . ALA A 1 88 ? -17.794 -2.162 35.863 1.00 84.81 88 ALA A C 1
ATOM 730 O O . ALA A 1 88 ? -17.121 -2.178 34.833 1.00 84.81 88 ALA A O 1
ATOM 731 N N . THR A 1 89 ? -17.458 -1.389 36.901 1.00 77.81 89 THR A N 1
ATOM 732 C CA . THR A 1 89 ? -16.411 -0.347 36.857 1.00 77.81 89 THR A CA 1
ATOM 733 C C . THR A 1 89 ? -15.025 -0.883 36.477 1.00 77.81 89 THR A C 1
ATOM 735 O O . THR A 1 89 ? -14.379 -0.334 35.586 1.00 77.81 89 THR A O 1
ATOM 738 N N . GLY A 1 90 ? -14.588 -1.996 37.073 1.00 78.62 90 GLY A N 1
ATOM 739 C CA . GLY A 1 90 ? -13.293 -2.614 36.752 1.00 78.62 90 GLY A CA 1
ATOM 740 C C . GLY A 1 90 ? -13.224 -3.241 35.350 1.00 78.62 90 GLY A C 1
ATOM 741 O O . GLY A 1 90 ? -12.151 -3.332 34.754 1.00 78.62 90 GLY A O 1
ATOM 742 N N . GLU A 1 91 ? -14.360 -3.654 34.786 1.00 86.31 91 GLU A N 1
ATOM 743 C CA . GLU A 1 91 ? -14.439 -4.152 33.406 1.00 86.31 91 GLU A CA 1
ATOM 744 C C . GLU A 1 91 ? -14.502 -3.003 32.398 1.00 86.31 91 GLU A C 1
ATOM 746 O O . GLU A 1 91 ? -13.923 -3.097 31.314 1.00 86.31 91 GLU A O 1
ATOM 751 N N . LYS A 1 92 ? -15.122 -1.886 32.786 1.00 88.00 92 LYS A N 1
ATOM 752 C CA . LYS A 1 92 ? -15.190 -0.648 32.010 1.00 88.00 92 LYS A CA 1
ATOM 753 C C . LYS A 1 92 ? -13.806 -0.041 31.767 1.00 88.00 92 LYS A C 1
ATOM 755 O O . LYS A 1 92 ? -13.500 0.359 30.645 1.00 88.00 92 LYS A O 1
ATOM 760 N N . GLU A 1 93 ? -12.927 -0.020 32.766 1.00 89.25 93 GLU A N 1
ATOM 761 C CA . GLU A 1 93 ? -11.543 0.459 32.594 1.00 89.25 93 GLU A CA 1
ATOM 762 C C . GLU A 1 93 ? -10.731 -0.410 31.620 1.00 89.25 93 GLU A C 1
ATOM 764 O O . GLU A 1 93 ? -10.039 0.108 30.733 1.00 89.25 93 GLU A O 1
ATOM 769 N N . LYS A 1 94 ? -10.859 -1.738 31.735 1.00 90.31 94 LYS A N 1
ATOM 770 C CA . LYS A 1 94 ? -10.224 -2.694 30.812 1.00 90.31 94 LYS A CA 1
ATOM 771 C C . LYS A 1 94 ? -10.752 -2.526 29.391 1.00 90.31 94 LYS A C 1
ATOM 773 O O . LYS A 1 94 ? -9.959 -2.460 28.451 1.00 90.31 94 LYS A O 1
ATOM 778 N N . TYR A 1 95 ? -12.070 -2.403 29.240 1.00 92.44 95 TYR A N 1
ATOM 779 C CA . TYR A 1 95 ? -12.721 -2.145 27.960 1.00 92.44 95 TYR A CA 1
ATOM 780 C C . TYR A 1 95 ? -12.207 -0.850 27.321 1.00 92.44 95 TYR A C 1
ATOM 782 O O . TYR A 1 95 ? -11.737 -0.874 26.186 1.00 92.44 95 TYR A O 1
ATOM 790 N N . ASN A 1 96 ? -12.187 0.259 28.064 1.00 92.31 96 ASN A N 1
ATOM 791 C CA . ASN A 1 96 ? -11.716 1.549 27.554 1.00 92.31 96 ASN A CA 1
ATOM 792 C C . ASN A 1 96 ? -10.238 1.519 27.146 1.00 92.31 96 ASN A C 1
ATOM 794 O O . ASN A 1 96 ? -9.854 2.126 26.144 1.00 92.31 96 ASN A O 1
ATOM 798 N N . THR A 1 97 ? -9.405 0.780 27.880 1.00 94.31 97 THR A N 1
ATOM 799 C CA . THR A 1 97 ? -7.997 0.573 27.515 1.00 94.31 97 THR A CA 1
ATOM 800 C C . THR A 1 97 ? -7.873 -0.227 26.216 1.00 94.31 97 THR A C 1
ATOM 802 O O . THR A 1 97 ? -7.109 0.157 25.329 1.00 94.31 97 THR A O 1
ATOM 805 N N . ALA A 1 98 ? -8.660 -1.296 26.066 1.00 94.69 98 ALA A N 1
ATOM 806 C CA . ALA A 1 98 ? -8.686 -2.113 24.855 1.00 94.69 98 ALA A CA 1
ATOM 807 C C . ALA A 1 98 ? -9.195 -1.332 23.631 1.00 94.69 98 ALA A C 1
ATOM 809 O O . ALA A 1 98 ? -8.604 -1.436 22.556 1.00 94.69 98 ALA A O 1
ATOM 810 N N . VAL A 1 99 ? -10.236 -0.506 23.794 1.00 95.44 99 VAL A N 1
ATOM 811 C CA . VAL A 1 99 ? -10.757 0.366 22.728 1.00 95.44 99 VAL A CA 1
ATOM 812 C C . VAL A 1 99 ? -9.697 1.374 22.294 1.00 95.44 99 VAL A C 1
ATOM 814 O O . VAL A 1 99 ? -9.383 1.433 21.109 1.00 95.44 99 VAL A O 1
ATOM 817 N N . LYS A 1 100 ? -9.060 2.089 23.233 1.00 95.94 100 LYS A N 1
ATOM 818 C CA . LYS A 1 100 ? -7.980 3.041 22.908 1.00 95.94 100 LYS A CA 1
ATOM 819 C C . LYS A 1 100 ? -6.808 2.371 22.185 1.00 95.94 100 LYS A C 1
ATOM 821 O O . LYS A 1 100 ? -6.233 2.954 21.269 1.00 95.94 100 LYS A O 1
ATOM 826 N N . ALA A 1 101 ? -6.437 1.155 22.585 1.00 96.69 101 ALA A N 1
ATOM 827 C CA . ALA A 1 101 ? -5.386 0.395 21.912 1.00 96.69 101 ALA A CA 1
ATOM 828 C C . ALA A 1 101 ? -5.795 -0.008 20.483 1.00 96.69 101 ALA A C 1
ATOM 830 O O . ALA A 1 101 ? -4.998 0.132 19.556 1.00 96.69 101 ALA A O 1
ATOM 831 N N . ALA A 1 102 ? -7.039 -0.457 20.294 1.00 96.69 102 ALA A N 1
ATOM 832 C CA . ALA A 1 102 ? -7.576 -0.807 18.983 1.00 96.69 102 ALA A CA 1
ATOM 833 C C . ALA A 1 102 ? -7.686 0.412 18.049 1.00 96.69 102 ALA A C 1
ATOM 835 O O . ALA A 1 102 ? -7.364 0.300 16.868 1.00 96.69 102 ALA A O 1
ATOM 836 N N . GLU A 1 103 ? -8.073 1.579 18.571 1.00 96.88 103 GLU A N 1
ATOM 837 C CA . GLU A 1 103 ? -8.116 2.836 17.813 1.00 96.88 103 GLU A CA 1
ATOM 838 C C . GLU A 1 103 ? -6.720 3.250 17.344 1.00 96.88 103 GLU A C 1
ATOM 840 O O . GLU A 1 103 ? -6.522 3.467 16.150 1.00 96.88 103 GLU A O 1
ATOM 845 N N . ARG A 1 104 ? -5.718 3.227 18.232 1.00 96.62 104 ARG A N 1
ATOM 846 C CA . ARG A 1 104 ? -4.318 3.505 17.860 1.00 96.62 104 ARG A CA 1
ATOM 847 C C . ARG A 1 104 ? -3.784 2.533 16.807 1.00 96.62 104 ARG A C 1
ATOM 849 O O . ARG A 1 104 ? -3.093 2.946 15.878 1.00 96.62 104 ARG A O 1
ATOM 856 N N . ALA A 1 105 ? -4.098 1.243 16.932 1.00 96.50 105 ALA A N 1
ATOM 857 C CA . ALA A 1 105 ? -3.696 0.244 15.943 1.00 96.50 105 ALA A CA 1
ATOM 858 C C . ALA A 1 105 ? -4.331 0.525 14.569 1.00 96.50 105 ALA A C 1
ATOM 860 O O . ALA A 1 105 ? -3.662 0.413 13.539 1.00 96.50 105 ALA A O 1
ATOM 861 N N . LEU A 1 106 ? -5.602 0.938 14.548 1.00 97.50 106 LEU A N 1
ATOM 862 C CA . LEU A 1 106 ? -6.296 1.324 13.323 1.00 97.50 106 LEU A CA 1
ATOM 863 C C . LEU A 1 106 ? -5.708 2.602 12.706 1.00 97.50 106 LEU A C 1
ATOM 865 O O . LEU A 1 106 ? -5.492 2.643 11.497 1.00 97.50 106 LEU A O 1
ATOM 869 N N . GLU A 1 107 ? -5.395 3.614 13.513 1.00 96.88 107 GLU A N 1
ATOM 870 C CA . GLU A 1 107 ? -4.726 4.843 13.066 1.00 96.88 107 GLU A CA 1
ATOM 871 C C . GLU A 1 107 ? -3.370 4.549 12.410 1.00 96.88 107 GLU A C 1
ATOM 873 O O . GLU A 1 107 ? -3.079 5.049 11.321 1.00 96.88 107 GLU A O 1
ATOM 878 N N . GLN A 1 108 ? -2.560 3.682 13.024 1.00 95.88 108 GLN A N 1
ATOM 879 C CA . GLN A 1 108 ? -1.271 3.259 12.470 1.00 95.88 108 GLN A CA 1
ATOM 880 C C . GLN A 1 108 ? -1.435 2.489 11.154 1.00 95.88 108 GLN A C 1
ATOM 882 O O . GLN A 1 108 ? -0.687 2.725 10.197 1.00 95.88 108 GLN A O 1
ATOM 887 N N . ALA A 1 109 ? -2.419 1.588 11.081 1.00 95.88 109 ALA A N 1
ATOM 888 C CA . ALA A 1 109 ? -2.709 0.832 9.868 1.00 95.88 109 ALA A CA 1
ATOM 889 C C . ALA A 1 109 ? -3.172 1.752 8.726 1.00 95.88 109 ALA A C 1
ATOM 891 O O . ALA A 1 109 ? -2.677 1.630 7.603 1.00 95.88 109 ALA A O 1
ATOM 892 N N . ARG A 1 110 ? -4.046 2.724 9.019 1.00 96.38 110 ARG A N 1
ATOM 893 C CA . ARG A 1 110 ? -4.502 3.743 8.058 1.00 96.38 110 ARG A CA 1
ATOM 894 C C . ARG A 1 110 ? -3.354 4.604 7.557 1.00 96.38 110 ARG A C 1
ATOM 896 O O . ARG A 1 110 ? -3.213 4.775 6.350 1.00 96.38 110 ARG A O 1
ATOM 903 N N . LEU A 1 111 ? -2.493 5.080 8.455 1.00 94.94 111 LEU A N 1
ATOM 904 C CA . LEU A 1 111 ? -1.329 5.880 8.078 1.00 94.94 111 LEU A CA 1
ATOM 905 C C . LEU A 1 111 ? -0.368 5.098 7.170 1.00 94.94 111 LEU A C 1
ATOM 907 O O . LEU A 1 111 ? 0.170 5.641 6.207 1.00 94.94 111 LEU A O 1
ATOM 911 N N . SER A 1 112 ? -0.171 3.812 7.458 1.00 93.25 112 SER A N 1
ATOM 912 C CA . SER A 1 112 ? 0.687 2.927 6.662 1.00 93.25 112 SER A CA 1
ATOM 913 C C . SER A 1 112 ? 0.106 2.694 5.265 1.00 93.25 112 SER A C 1
ATOM 915 O O . SER A 1 112 ? 0.807 2.875 4.269 1.00 93.25 112 SER A O 1
ATOM 917 N N . ALA A 1 113 ? -1.192 2.389 5.179 1.00 94.19 113 ALA A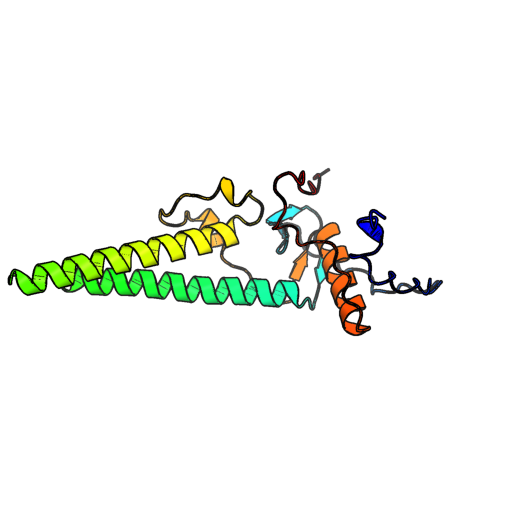 N 1
ATOM 918 C CA . ALA A 1 113 ? -1.905 2.238 3.911 1.00 94.19 113 ALA A CA 1
ATOM 919 C C . ALA A 1 113 ? -1.891 3.537 3.087 1.00 94.19 113 ALA A C 1
ATOM 921 O O . ALA A 1 113 ? -1.606 3.518 1.888 1.00 94.19 113 ALA A O 1
ATOM 922 N N . ARG A 1 114 ? -2.104 4.688 3.736 1.00 94.00 114 ARG A N 1
ATOM 923 C CA . ARG A 1 114 ? -2.056 6.008 3.097 1.00 94.00 114 ARG A CA 1
ATOM 924 C C . ARG A 1 114 ? -0.674 6.307 2.522 1.00 94.00 114 ARG A C 1
ATOM 926 O O . ARG A 1 114 ? -0.573 6.731 1.376 1.00 94.00 114 ARG A O 1
ATOM 933 N N . ARG A 1 115 ? 0.397 6.015 3.267 1.00 91.12 115 ARG A N 1
ATOM 934 C CA . ARG A 1 115 ? 1.783 6.175 2.789 1.00 91.12 115 ARG A CA 1
ATOM 935 C C . ARG A 1 115 ? 2.096 5.309 1.573 1.00 91.12 115 ARG A C 1
ATOM 937 O O . ARG A 1 115 ? 2.780 5.776 0.672 1.00 91.12 115 ARG A O 1
ATOM 944 N N . LEU A 1 116 ? 1.579 4.082 1.514 1.00 90.06 116 LEU A N 1
ATOM 945 C CA . LEU A 1 116 ? 1.748 3.218 0.340 1.00 90.06 116 LEU A CA 1
ATOM 946 C C . LEU A 1 116 ? 0.964 3.739 -0.872 1.00 90.06 116 LEU A C 1
ATOM 948 O O . LEU A 1 116 ? 1.488 3.753 -1.989 1.00 90.06 116 LEU A O 1
ATOM 952 N N . SER A 1 117 ? -0.260 4.215 -0.645 1.00 89.75 117 SER A N 1
ATOM 953 C CA . SER A 1 117 ? -1.141 4.780 -1.679 1.00 89.75 117 SER A CA 1
ATOM 954 C C . SER A 1 117 ? -0.552 6.063 -2.276 1.00 89.75 117 SER A C 1
ATOM 956 O O . SER A 1 117 ? -0.478 6.233 -3.496 1.00 89.75 117 SER A O 1
ATOM 958 N N . LEU A 1 118 ? -0.041 6.938 -1.407 1.00 88.25 118 LEU A N 1
ATOM 959 C CA . LEU A 1 118 ? 0.537 8.241 -1.732 1.00 88.25 118 LEU A CA 1
ATOM 960 C C . LEU A 1 118 ? 2.070 8.231 -1.722 1.00 88.25 118 LEU A C 1
ATOM 962 O O . LEU A 1 118 ? 2.687 9.251 -1.451 1.00 88.25 118 LEU A O 1
ATOM 966 N N . ARG A 1 119 ? 2.714 7.112 -2.067 1.00 85.56 119 ARG A N 1
ATOM 967 C CA . ARG A 1 119 ? 4.189 6.979 -2.061 1.00 85.56 119 ARG A CA 1
ATOM 968 C C . ARG A 1 119 ? 4.951 7.966 -2.962 1.00 85.56 119 ARG A C 1
ATOM 970 O O . ARG A 1 119 ? 6.168 8.045 -2.896 1.00 85.56 119 ARG A O 1
ATOM 977 N N . HIS A 1 120 ? 4.237 8.691 -3.821 1.00 82.19 120 HIS A N 1
ATOM 978 C CA . HIS A 1 120 ? 4.768 9.774 -4.651 1.00 82.19 120 HIS A CA 1
ATOM 979 C C . HIS A 1 120 ? 4.824 11.131 -3.934 1.00 82.19 120 HIS A C 1
ATOM 981 O O . HIS A 1 120 ? 5.423 12.069 -4.455 1.00 82.19 120 HIS A O 1
ATOM 987 N N . VAL A 1 121 ? 4.176 11.241 -2.776 1.00 85.38 121 VAL A N 1
ATOM 988 C CA . VAL A 1 121 ? 4.149 12.415 -1.901 1.00 85.38 121 VAL A CA 1
ATOM 989 C C . VAL A 1 121 ? 5.191 12.227 -0.800 1.00 85.38 121 VAL A C 1
ATOM 991 O O . VAL A 1 121 ? 5.488 11.101 -0.390 1.00 85.38 121 VAL A O 1
ATOM 994 N N . GLN A 1 122 ? 5.762 13.323 -0.301 1.00 81.75 122 GLN A N 1
ATOM 995 C CA . GLN A 1 122 ? 6.738 13.249 0.781 1.00 81.75 122 GLN A CA 1
ATOM 996 C C . GLN A 1 122 ? 6.099 12.682 2.053 1.00 81.75 122 GLN A C 1
ATOM 998 O O . GLN A 1 122 ? 5.044 13.127 2.498 1.00 81.75 122 GLN A O 1
ATOM 1003 N N . LYS A 1 123 ? 6.778 11.730 2.703 1.00 81.81 123 LYS A N 1
ATOM 1004 C CA . LYS A 1 123 ? 6.278 11.061 3.918 1.00 81.81 123 LYS A CA 1
ATOM 1005 C C . LYS A 1 123 ? 5.931 12.038 5.051 1.00 81.81 123 LYS A C 1
ATOM 1007 O O . LYS A 1 123 ? 5.037 11.737 5.838 1.00 81.81 123 LYS A O 1
ATOM 1012 N N . ALA A 1 124 ? 6.630 13.173 5.131 1.00 82.88 124 ALA A N 1
ATOM 1013 C CA . ALA A 1 124 ? 6.395 14.224 6.122 1.00 82.88 124 ALA A CA 1
ATOM 1014 C C . ALA A 1 124 ? 5.049 14.947 5.930 1.00 82.88 124 ALA A C 1
ATOM 1016 O O . ALA A 1 124 ? 4.462 15.398 6.906 1.00 82.88 124 ALA A O 1
ATOM 1017 N N . GLU A 1 125 ? 4.538 15.006 4.698 1.00 84.75 125 GLU A N 1
ATOM 1018 C CA . GLU A 1 125 ? 3.234 15.602 4.376 1.00 84.75 125 GLU A CA 1
ATOM 1019 C C . GLU A 1 125 ? 2.074 14.634 4.679 1.00 84.75 125 GLU A C 1
ATOM 1021 O O . GLU A 1 125 ? 0.919 15.038 4.792 1.00 84.75 125 GLU A O 1
ATOM 1026 N N . ILE A 1 126 ? 2.373 13.342 4.859 1.00 89.19 126 ILE A N 1
ATOM 1027 C CA . ILE A 1 126 ? 1.387 12.290 5.110 1.00 89.19 126 ILE A CA 1
ATOM 1028 C C . ILE A 1 126 ? 1.299 12.021 6.615 1.00 89.19 126 ILE A C 1
ATOM 1030 O O . ILE A 1 126 ? 1.972 11.129 7.150 1.00 89.19 126 ILE A O 1
ATOM 1034 N N . THR A 1 127 ? 0.454 12.795 7.294 1.00 90.81 127 THR A N 1
ATOM 1035 C CA . THR A 1 127 ? 0.251 12.721 8.753 1.00 90.81 127 THR A CA 1
ATOM 1036 C C . THR A 1 127 ? -1.149 12.270 9.162 1.00 90.81 127 THR A C 1
ATOM 1038 O O . THR A 1 127 ? -1.313 11.750 10.263 1.00 90.81 127 THR A O 1
ATOM 1041 N N . SER A 1 128 ? -2.150 12.419 8.288 1.00 91.81 128 SER A N 1
ATOM 1042 C CA . SER A 1 128 ? -3.538 12.076 8.612 1.00 91.81 128 SER A CA 1
ATOM 1043 C C . SER A 1 128 ? -3.723 10.576 8.876 1.00 91.81 128 SER A C 1
ATOM 1045 O O . SER A 1 128 ? -3.253 9.729 8.107 1.00 91.81 128 SER A O 1
ATOM 1047 N N . THR A 1 129 ? -4.474 10.256 9.931 1.00 93.06 129 THR A N 1
ATOM 1048 C CA . THR A 1 129 ? -4.881 8.900 10.350 1.00 93.06 129 THR A CA 1
ATOM 1049 C C . THR A 1 129 ? -6.373 8.631 10.120 1.00 93.06 129 THR A C 1
ATOM 1051 O O . THR A 1 129 ? -6.897 7.583 10.513 1.00 93.06 129 THR A O 1
ATOM 1054 N N . GLU A 1 130 ? -7.067 9.557 9.455 1.00 93.62 130 GLU A N 1
ATOM 1055 C CA . GLU A 1 130 ? -8.469 9.402 9.068 1.00 93.62 130 GLU A CA 1
ATOM 1056 C C . GLU A 1 130 ? -8.650 8.243 8.083 1.00 93.62 130 GLU A C 1
ATOM 1058 O O . GLU A 1 130 ? -7.680 7.742 7.501 1.00 93.62 130 GLU A O 1
ATOM 1063 N N . SER A 1 131 ? -9.899 7.816 7.880 1.00 92.56 131 SER A N 1
ATOM 1064 C CA . SER A 1 131 ? -10.239 6.828 6.853 1.00 92.56 131 SER A CA 1
ATOM 1065 C C . SER A 1 131 ? -9.665 7.219 5.489 1.00 92.56 131 SER A C 1
ATOM 1067 O O . SER A 1 131 ? -9.596 8.399 5.148 1.00 92.56 131 SER A O 1
ATOM 1069 N N . LEU A 1 132 ? -9.244 6.219 4.715 1.00 91.88 132 LEU A N 1
ATOM 1070 C CA . LEU A 1 132 ? -8.753 6.424 3.355 1.00 91.88 132 LEU A CA 1
ATOM 1071 C C . LEU A 1 132 ? -9.893 6.937 2.473 1.00 91.88 132 LEU A C 1
ATOM 1073 O O . LEU A 1 132 ? -10.975 6.346 2.473 1.00 91.88 132 LEU A O 1
ATOM 1077 N N . SER A 1 133 ? -9.637 7.998 1.712 1.00 92.50 133 SER A N 1
ATOM 1078 C CA . SER A 1 133 ? -10.548 8.457 0.658 1.00 92.50 133 SER A CA 1
ATOM 1079 C C . SER A 1 133 ? -10.677 7.404 -0.446 1.00 92.50 133 SER A C 1
ATOM 1081 O O . SER A 1 133 ? -9.785 6.575 -0.616 1.00 92.50 133 SER A O 1
ATOM 1083 N N . GLU A 1 134 ? -11.749 7.453 -1.238 1.00 90.62 134 GLU A N 1
ATOM 1084 C CA . GLU A 1 134 ? -11.960 6.519 -2.359 1.00 90.62 134 GLU A CA 1
ATOM 1085 C C . GLU A 1 134 ? -10.760 6.492 -3.317 1.00 90.62 134 GLU A C 1
ATOM 1087 O O . GLU A 1 134 ? -10.255 5.426 -3.652 1.00 90.62 134 GLU A O 1
ATOM 1092 N N . LYS A 1 135 ? -10.201 7.664 -3.643 1.00 88.62 135 LYS A N 1
ATOM 1093 C CA . LYS A 1 135 ? -8.993 7.781 -4.476 1.00 88.62 135 LYS A CA 1
ATOM 1094 C C . LYS A 1 135 ? -7.780 7.095 -3.850 1.00 88.62 135 LYS A C 1
ATOM 1096 O O . LYS A 1 135 ? -6.990 6.477 -4.552 1.00 88.62 135 LYS A O 1
ATOM 1101 N N . GLU A 1 136 ? -7.590 7.228 -2.537 1.00 90.25 136 GLU A N 1
ATOM 1102 C CA . GLU A 1 136 ? -6.496 6.542 -1.842 1.00 90.25 136 GLU A CA 1
ATOM 1103 C C . GLU A 1 136 ? -6.713 5.033 -1.837 1.00 90.25 136 GLU A C 1
ATOM 1105 O O . GLU A 1 136 ? -5.754 4.296 -2.031 1.00 90.25 136 GLU A O 1
ATOM 1110 N N . GLN A 1 137 ? -7.957 4.580 -1.664 1.00 88.88 137 GLN A N 1
ATOM 1111 C CA . GLN A 1 137 ? -8.298 3.163 -1.724 1.00 88.88 137 GLN A CA 1
ATOM 1112 C C . GLN A 1 137 ? -8.024 2.593 -3.114 1.00 88.88 137 GLN A C 1
ATOM 1114 O O . GLN A 1 137 ? -7.324 1.592 -3.196 1.00 88.88 137 GLN A O 1
ATOM 1119 N N . GLU A 1 138 ? -8.451 3.255 -4.193 1.00 86.94 138 GLU A N 1
ATOM 1120 C CA . GLU A 1 138 ? -8.127 2.871 -5.578 1.00 86.94 138 GLU A CA 1
ATOM 1121 C C . GLU A 1 138 ? -6.612 2.775 -5.801 1.00 86.94 138 GLU A C 1
ATOM 1123 O O . GLU A 1 138 ? -6.108 1.792 -6.341 1.00 86.94 138 GLU A O 1
ATOM 1128 N N . LEU A 1 139 ? -5.861 3.763 -5.306 1.00 83.44 139 LEU A N 1
ATOM 1129 C CA . LEU A 1 139 ? -4.397 3.751 -5.321 1.00 83.44 139 LEU A CA 1
ATOM 1130 C C . LEU A 1 139 ? -3.793 2.728 -4.361 1.00 83.44 139 LEU A C 1
ATOM 1132 O O . LEU A 1 139 ? -2.581 2.550 -4.356 1.00 83.44 139 LEU A O 1
ATOM 1136 N N . PHE A 1 140 ? -4.574 2.066 -3.530 1.00 81.94 140 PHE A N 1
ATOM 1137 C CA . PHE A 1 140 ? -4.109 0.992 -2.670 1.00 81.94 140 PHE A CA 1
ATOM 1138 C C . PHE A 1 140 ? -4.345 -0.386 -3.295 1.00 81.94 140 PHE A C 1
ATOM 1140 O O . PHE A 1 140 ? -4.059 -1.402 -2.660 1.00 81.94 140 PHE A O 1
ATOM 1147 N N . HIS A 1 141 ? -4.829 -0.437 -4.540 1.00 75.62 141 HIS A N 1
ATOM 1148 C CA . HIS A 1 141 ? -4.875 -1.633 -5.372 1.00 75.62 141 HIS A CA 1
ATOM 1149 C C . HIS A 1 141 ? -3.704 -1.641 -6.350 1.00 75.62 141 HIS A C 1
ATOM 1151 O O . HIS A 1 141 ? -3.483 -0.685 -7.087 1.00 75.62 141 HIS A O 1
ATOM 1157 N N . GLU A 1 142 ? -2.925 -2.716 -6.299 1.00 74.94 142 GLU A N 1
ATOM 1158 C CA . GLU A 1 142 ? -1.914 -3.043 -7.295 1.00 74.94 142 GLU A CA 1
ATOM 1159 C C . GLU A 1 142 ? -1.963 -4.539 -7.530 1.00 74.94 142 GLU A C 1
ATOM 1161 O O . GLU A 1 142 ? -2.021 -5.317 -6.572 1.00 74.94 142 GLU A O 1
ATOM 1166 N N . ASP A 1 143 ? -1.930 -4.908 -8.801 1.00 72.19 143 ASP A N 1
ATOM 1167 C CA . ASP A 1 143 ? -1.811 -6.292 -9.212 1.00 72.19 143 ASP A CA 1
ATOM 1168 C C . ASP A 1 143 ? -0.336 -6.713 -9.202 1.00 72.19 143 ASP A C 1
ATOM 1170 O O . ASP A 1 143 ? 0.585 -5.886 -9.193 1.00 72.19 143 ASP A O 1
ATOM 1174 N N . GLY A 1 144 ? -0.116 -8.026 -9.160 1.00 81.38 144 GLY A N 1
ATOM 1175 C CA . GLY A 1 144 ? 1.208 -8.611 -9.338 1.00 81.38 144 GLY A CA 1
ATOM 1176 C C . GLY A 1 144 ? 1.764 -8.376 -10.751 1.00 81.38 144 GLY A C 1
ATOM 1177 O O . GLY A 1 144 ? 1.186 -7.629 -11.543 1.00 81.38 144 GLY A O 1
ATOM 1178 N N . PRO A 1 145 ? 2.890 -9.017 -11.097 1.00 86.00 145 PRO A N 1
ATOM 1179 C CA . PRO A 1 145 ? 3.411 -8.945 -12.455 1.00 86.00 145 PRO A CA 1
ATOM 1180 C C . PRO A 1 145 ? 2.362 -9.416 -13.486 1.00 86.00 145 PRO A C 1
ATOM 1182 O O . PRO A 1 145 ? 1.553 -10.298 -13.180 1.00 86.00 145 PRO A O 1
ATOM 1185 N N . PRO A 1 146 ? 2.386 -8.877 -14.718 1.00 90.38 146 PRO A N 1
ATOM 1186 C CA . PRO A 1 146 ? 3.390 -7.953 -15.247 1.00 90.38 146 PRO A CA 1
ATOM 1187 C C . PRO A 1 146 ? 3.190 -6.500 -14.793 1.00 90.38 146 PRO A C 1
ATOM 1189 O O . PRO A 1 146 ? 2.079 -5.975 -14.730 1.00 90.38 146 PRO A O 1
ATOM 1192 N N . TYR A 1 147 ? 4.297 -5.810 -14.534 1.00 91.06 147 TYR A N 1
ATOM 1193 C CA . TYR A 1 147 ? 4.304 -4.431 -14.059 1.00 91.06 147 TYR A CA 1
ATOM 1194 C C . TYR A 1 147 ? 4.274 -3.432 -15.217 1.00 91.06 147 TYR A C 1
ATOM 1196 O O . TYR A 1 147 ? 5.049 -3.542 -16.158 1.00 91.06 147 TYR A O 1
ATOM 1204 N N . SER A 1 148 ? 3.420 -2.409 -15.129 1.00 92.31 148 SER A N 1
ATOM 1205 C CA . SER A 1 148 ? 3.370 -1.311 -16.109 1.00 92.31 148 SER A CA 1
ATOM 120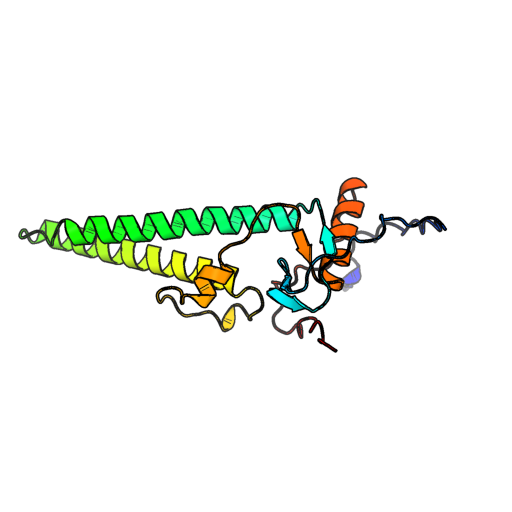6 C C . SER A 1 148 ? 4.033 -0.048 -15.550 1.00 92.31 148 SER A C 1
ATOM 1208 O O . SER A 1 148 ? 3.510 0.608 -14.640 1.00 92.31 148 SER A O 1
ATOM 1210 N N . LEU A 1 149 ? 5.198 0.306 -16.091 1.00 91.25 149 LEU A N 1
ATOM 1211 C CA . LEU A 1 149 ? 6.094 1.335 -15.551 1.00 91.25 149 LEU A CA 1
ATOM 1212 C C . LEU A 1 149 ? 6.279 2.500 -16.527 1.00 91.25 149 LEU A C 1
ATOM 1214 O O . LEU A 1 149 ? 6.234 2.312 -17.732 1.00 91.25 149 LEU A O 1
ATOM 1218 N N . CYS A 1 150 ? 6.543 3.715 -16.044 1.00 89.56 150 CYS A N 1
ATOM 1219 C CA . CYS A 1 150 ? 7.054 4.769 -16.930 1.00 89.56 150 CYS A CA 1
ATOM 1220 C C . CYS A 1 150 ? 8.472 4.421 -17.421 1.00 89.56 150 CYS A C 1
ATOM 1222 O O . CYS A 1 150 ? 9.146 3.604 -16.796 1.00 89.56 150 CYS A O 1
ATOM 1224 N N . ALA A 1 151 ? 8.951 5.080 -18.483 1.00 87.38 151 ALA A N 1
ATOM 1225 C CA . ALA A 1 151 ? 10.276 4.827 -19.068 1.00 87.38 151 ALA A CA 1
ATOM 1226 C C . ALA A 1 151 ? 11.410 4.790 -18.023 1.00 87.38 151 ALA A C 1
ATOM 1228 O O . ALA A 1 151 ? 12.200 3.851 -17.986 1.00 87.38 151 ALA A O 1
ATOM 1229 N N . PHE A 1 152 ? 11.443 5.777 -17.120 1.00 85.69 152 PHE A N 1
ATOM 1230 C CA . PHE A 1 152 ? 12.469 5.877 -16.078 1.00 85.69 152 PHE A CA 1
ATOM 1231 C C . PHE A 1 152 ? 12.413 4.720 -15.078 1.00 85.69 152 PHE A C 1
ATOM 1233 O O . PHE A 1 152 ? 13.435 4.102 -14.789 1.00 85.69 152 PHE A O 1
ATOM 1240 N N . CYS A 1 153 ? 11.223 4.398 -14.561 1.00 86.94 153 CYS A N 1
ATOM 1241 C CA . CYS A 1 153 ? 11.068 3.284 -13.628 1.00 86.94 153 CYS A CA 1
ATOM 1242 C C . CYS A 1 153 ? 11.333 1.941 -14.318 1.00 86.94 153 CYS A C 1
ATOM 1244 O O . CYS A 1 153 ? 11.936 1.064 -13.711 1.00 86.94 153 CYS A O 1
ATOM 1246 N N . HIS A 1 154 ? 10.932 1.784 -15.580 1.00 88.44 154 HIS A N 1
ATOM 1247 C CA . HIS A 1 154 ? 11.218 0.583 -16.355 1.00 88.44 154 HIS A CA 1
ATOM 1248 C C . HIS A 1 154 ? 12.726 0.350 -16.479 1.00 88.44 154 HIS A C 1
ATOM 1250 O O . HIS A 1 154 ? 13.207 -0.717 -16.105 1.00 88.44 154 HIS A O 1
ATOM 1256 N N . ALA A 1 155 ? 13.478 1.357 -16.936 1.00 84.81 155 ALA A N 1
ATOM 1257 C CA . ALA A 1 155 ? 14.932 1.271 -17.058 1.00 84.81 155 ALA A CA 1
ATOM 1258 C C . ALA A 1 155 ? 15.592 0.949 -15.708 1.00 84.81 155 ALA A C 1
ATOM 1260 O O . ALA A 1 155 ? 16.398 0.027 -15.614 1.00 84.81 155 ALA A O 1
ATOM 1261 N N . TRP A 1 156 ? 15.179 1.647 -14.645 1.00 84.44 156 TRP A N 1
ATOM 1262 C CA . TRP A 1 156 ? 15.653 1.412 -13.282 1.00 84.44 156 TRP A CA 1
ATOM 1263 C C . TRP A 1 156 ? 15.455 -0.037 -12.819 1.00 84.44 156 TRP A C 1
ATOM 1265 O O . TRP A 1 156 ? 16.394 -0.688 -12.358 1.00 84.44 156 TRP A O 1
ATOM 1275 N N . HIS A 1 157 ? 14.230 -0.550 -12.925 1.00 84.44 157 HIS A N 1
ATOM 1276 C CA . HIS A 1 157 ? 13.899 -1.887 -12.443 1.00 84.44 157 HIS A CA 1
ATOM 1277 C C . HIS A 1 157 ? 14.507 -2.989 -13.316 1.00 84.44 157 HIS A C 1
ATOM 1279 O O . HIS A 1 157 ? 14.920 -4.013 -12.773 1.00 84.44 157 HIS A O 1
ATOM 1285 N N . SER A 1 158 ? 14.625 -2.763 -14.625 1.00 83.25 158 SER A N 1
ATOM 1286 C CA . SER A 1 158 ? 15.248 -3.713 -15.555 1.00 83.25 158 SER A CA 1
ATOM 1287 C C . SER A 1 158 ? 16.752 -3.838 -15.315 1.00 83.25 158 SER A C 1
ATOM 1289 O O . SER A 1 158 ? 17.269 -4.948 -15.234 1.00 83.25 158 SER A O 1
ATOM 1291 N N . LEU A 1 159 ? 17.452 -2.713 -15.116 1.00 77.25 159 LEU A N 1
ATOM 1292 C CA . LEU A 1 159 ? 18.888 -2.710 -14.814 1.00 77.25 159 LEU A CA 1
ATOM 1293 C C . LEU A 1 159 ? 19.195 -3.359 -13.464 1.00 77.25 159 LEU A C 1
ATOM 1295 O O . LEU A 1 159 ? 20.145 -4.127 -13.359 1.00 77.25 159 LEU A O 1
ATOM 1299 N N . ASN A 1 160 ? 18.376 -3.102 -12.440 1.00 70.94 160 ASN A N 1
ATOM 1300 C CA . ASN A 1 160 ? 18.528 -3.777 -11.151 1.00 70.94 160 ASN A CA 1
ATOM 1301 C C . ASN A 1 160 ? 18.261 -5.282 -11.247 1.00 70.94 160 ASN A C 1
ATOM 1303 O O . ASN A 1 160 ? 18.958 -6.057 -10.600 1.00 70.94 160 ASN A O 1
ATOM 1307 N N . GLY A 1 161 ? 17.281 -5.700 -12.055 1.00 68.06 161 GLY A N 1
ATOM 1308 C CA . GLY A 1 161 ? 17.039 -7.116 -12.331 1.00 68.06 161 GLY A CA 1
ATOM 1309 C C . GLY A 1 161 ? 18.239 -7.780 -13.008 1.00 68.06 161 GLY A C 1
ATOM 1310 O O . GLY A 1 161 ? 18.686 -8.836 -12.567 1.00 68.06 161 GLY A O 1
ATOM 1311 N N . TYR A 1 162 ? 18.804 -7.122 -14.021 1.00 64.88 162 TYR A N 1
ATOM 1312 C CA . TYR A 1 162 ? 19.998 -7.588 -14.724 1.00 64.88 162 TYR A CA 1
ATOM 1313 C C . TYR A 1 162 ? 21.215 -7.687 -13.802 1.00 64.88 162 TYR A C 1
ATOM 1315 O O . TYR A 1 162 ? 21.851 -8.733 -13.726 1.00 64.88 162 TYR A O 1
ATOM 1323 N N . ALA A 1 163 ? 21.507 -6.631 -13.044 1.00 63.59 163 ALA A N 1
ATOM 1324 C CA . ALA A 1 163 ? 22.647 -6.616 -12.141 1.00 63.59 163 ALA A CA 1
ATOM 1325 C C . ALA A 1 163 ? 22.505 -7.694 -11.046 1.00 63.59 163 ALA A C 1
ATOM 1327 O O . ALA A 1 163 ? 23.443 -8.455 -10.795 1.00 63.59 163 ALA A O 1
ATOM 1328 N N . ALA A 1 164 ? 21.306 -7.842 -10.465 1.00 59.94 164 ALA A N 1
ATOM 1329 C CA . ALA A 1 164 ? 21.022 -8.900 -9.497 1.00 59.94 164 ALA A CA 1
ATOM 1330 C C . ALA A 1 164 ? 21.253 -10.306 -10.082 1.00 59.94 164 ALA A C 1
ATOM 1332 O O . ALA A 1 164 ? 21.804 -11.163 -9.391 1.00 59.94 164 ALA A O 1
ATOM 1333 N N . ALA A 1 165 ? 20.905 -10.537 -11.353 1.00 59.03 165 ALA A N 1
ATOM 1334 C CA . ALA A 1 165 ? 21.186 -11.797 -12.047 1.00 59.03 165 ALA A CA 1
ATOM 1335 C C . ALA A 1 165 ? 22.692 -12.053 -12.256 1.00 59.03 165 ALA A C 1
ATOM 1337 O O . ALA A 1 165 ? 23.109 -13.203 -12.369 1.00 59.03 165 ALA A O 1
ATOM 1338 N N . GLN A 1 166 ? 23.514 -11.002 -12.257 1.00 60.91 166 GLN A N 1
ATOM 1339 C CA . GLN A 1 166 ? 24.976 -11.076 -12.356 1.00 60.91 166 GLN A CA 1
ATOM 1340 C C . GLN A 1 166 ? 25.685 -11.108 -10.993 1.00 60.91 166 GLN A C 1
ATOM 1342 O O . GLN A 1 166 ? 26.911 -11.069 -10.934 1.00 60.91 166 GLN A O 1
ATOM 1347 N N . GLY A 1 167 ? 24.938 -11.169 -9.886 1.00 49.22 167 GLY A N 1
ATOM 1348 C CA . GLY A 1 167 ? 25.505 -11.141 -8.535 1.00 49.22 167 GLY A CA 1
ATOM 1349 C C . GLY A 1 167 ? 26.008 -9.761 -8.092 1.00 49.22 167 GLY A C 1
ATOM 1350 O O . GLY A 1 167 ? 26.651 -9.657 -7.048 1.00 49.22 167 GLY A O 1
ATOM 1351 N N . VAL A 1 168 ? 25.699 -8.697 -8.843 1.00 50.03 168 VAL A N 1
ATOM 1352 C CA . VAL A 1 168 ? 26.075 -7.311 -8.534 1.00 50.03 168 VAL A CA 1
ATOM 1353 C C . VAL A 1 168 ? 24.812 -6.518 -8.211 1.00 50.03 168 VAL A C 1
ATOM 1355 O O . VAL A 1 168 ? 23.957 -6.323 -9.059 1.00 50.03 168 VAL A O 1
ATOM 1358 N N . MET A 1 169 ? 24.656 -6.003 -6.993 1.00 44.41 169 MET A N 1
ATOM 1359 C CA . MET A 1 169 ? 23.550 -5.076 -6.716 1.00 44.41 169 MET A CA 1
ATOM 1360 C C . MET A 1 169 ? 23.983 -3.646 -7.041 1.00 44.41 169 MET A C 1
ATOM 1362 O O . MET A 1 169 ? 24.806 -3.076 -6.324 1.00 44.41 169 MET A O 1
ATOM 1366 N N . VAL A 1 170 ? 23.413 -3.043 -8.089 1.00 46.88 170 VAL A N 1
ATOM 1367 C CA . VAL A 1 170 ? 23.568 -1.601 -8.337 1.00 46.88 170 VAL A CA 1
ATOM 1368 C C . VAL A 1 170 ? 22.697 -0.848 -7.333 1.00 46.88 170 VAL A C 1
ATOM 1370 O O . VAL A 1 170 ? 21.539 -0.526 -7.581 1.00 46.88 170 VAL A O 1
ATOM 1373 N N . TRP A 1 171 ? 23.260 -0.546 -6.166 1.00 43.34 171 TRP A N 1
ATOM 1374 C CA . TRP A 1 171 ? 22.659 0.427 -5.261 1.00 43.34 171 TRP A CA 1
ATOM 1375 C C . TRP A 1 171 ? 22.858 1.832 -5.839 1.00 43.34 171 TRP A C 1
ATOM 1377 O O . TRP A 1 171 ? 23.859 2.486 -5.559 1.00 43.34 171 TRP A O 1
ATOM 1387 N N . LEU A 1 172 ? 21.888 2.340 -6.602 1.00 43.09 172 LEU A N 1
ATOM 1388 C CA . LEU A 1 172 ? 21.594 3.771 -6.486 1.00 43.09 172 LEU A CA 1
ATOM 1389 C C . LEU A 1 172 ? 20.521 3.920 -5.406 1.00 43.09 172 LEU A C 1
ATOM 1391 O O . LEU A 1 172 ? 19.551 3.165 -5.366 1.00 43.09 172 LEU A O 1
ATOM 1395 N N . TYR A 1 173 ? 20.789 4.825 -4.466 1.00 35.78 173 TYR A N 1
ATOM 1396 C CA . TYR A 1 173 ? 20.061 5.005 -3.211 1.00 35.78 173 TYR A CA 1
ATOM 1397 C C . TYR A 1 173 ? 18.534 4.903 -3.361 1.00 35.78 173 TYR A C 1
ATOM 1399 O O . TYR A 1 173 ? 17.975 5.401 -4.344 1.00 35.78 173 TYR A O 1
ATOM 1407 N N . PRO A 1 174 ? 17.830 4.329 -2.366 1.00 38.31 174 PRO A N 1
ATOM 1408 C CA . PRO A 1 174 ? 16.378 4.285 -2.383 1.00 38.31 174 PRO A CA 1
ATOM 1409 C C . PRO A 1 174 ? 15.814 5.704 -2.504 1.00 38.31 174 PRO A C 1
ATOM 1411 O O . PRO A 1 174 ? 16.141 6.597 -1.724 1.00 38.31 174 PRO A O 1
ATOM 1414 N N . VAL A 1 175 ? 14.894 5.886 -3.453 1.00 45.00 175 VAL A N 1
ATOM 1415 C CA . VAL A 1 175 ? 14.153 7.139 -3.710 1.00 45.00 175 VAL A CA 1
ATOM 1416 C C . VAL A 1 175 ? 13.362 7.619 -2.473 1.00 45.00 175 VAL A C 1
ATOM 1418 O O . VAL A 1 175 ? 12.841 8.728 -2.451 1.00 45.00 175 VAL A O 1
ATOM 1421 N N . TYR A 1 176 ? 13.285 6.802 -1.421 1.00 39.22 176 TYR A N 1
ATOM 1422 C CA . TYR A 1 176 ? 12.474 7.041 -0.233 1.00 39.22 176 TYR A CA 1
ATOM 1423 C C . TYR A 1 176 ? 13.210 7.664 0.958 1.00 39.22 176 TYR A C 1
ATOM 1425 O O . TYR A 1 176 ? 12.536 7.957 1.944 1.00 39.22 176 TYR A O 1
ATOM 1433 N N . ASP A 1 177 ? 14.532 7.879 0.898 1.00 34.31 177 ASP A N 1
ATOM 1434 C CA . ASP A 1 177 ? 15.308 8.145 2.124 1.00 34.31 177 ASP A CA 1
ATOM 1435 C C . ASP A 1 177 ? 16.248 9.360 2.089 1.00 34.31 177 ASP A C 1
ATOM 1437 O O . ASP A 1 177 ? 17.284 9.365 2.749 1.00 34.31 177 ASP A O 1
ATOM 1441 N N . GLN A 1 178 ? 15.894 10.432 1.366 1.00 33.03 178 GLN A N 1
ATOM 1442 C CA . GLN A 1 178 ? 16.586 11.716 1.547 1.00 33.03 178 GLN A CA 1
ATOM 1443 C C . GLN A 1 178 ? 15.642 12.908 1.764 1.00 33.03 178 GLN A C 1
ATOM 1445 O O . GLN A 1 178 ? 14.781 13.174 0.918 1.00 33.03 178 GLN A O 1
ATOM 1450 N N . PRO A 1 179 ? 15.834 13.688 2.850 1.00 30.00 179 PRO A N 1
ATOM 1451 C CA . PRO A 1 179 ? 15.262 15.018 2.961 1.00 30.00 179 PRO A CA 1
ATOM 1452 C C . PRO A 1 179 ? 15.992 15.925 1.963 1.00 30.00 179 PRO A C 1
ATOM 1454 O O . PRO A 1 179 ? 17.180 16.197 2.110 1.00 30.00 179 PRO A O 1
ATOM 1457 N N . GLY A 1 180 ? 15.282 16.371 0.926 1.00 35.59 180 GLY A N 1
ATOM 1458 C CA . GLY A 1 180 ? 15.799 17.349 -0.035 1.00 35.59 180 GLY A CA 1
ATOM 1459 C C . GLY A 1 180 ? 16.145 16.825 -1.428 1.00 35.59 180 GLY A C 1
ATOM 1460 O O . GLY A 1 180 ? 16.696 17.590 -2.212 1.00 35.59 180 GLY A O 1
ATOM 1461 N N . ASN A 1 181 ? 15.799 15.585 -1.791 1.00 35.56 181 ASN A N 1
ATOM 1462 C CA . ASN A 1 181 ? 15.917 15.158 -3.186 1.00 35.56 181 ASN A CA 1
ATOM 1463 C C . ASN A 1 181 ? 14.750 15.767 -3.992 1.00 35.56 181 ASN A C 1
ATOM 1465 O O . ASN A 1 181 ? 13.594 15.418 -3.717 1.00 35.56 181 ASN A O 1
ATOM 1469 N N . PRO A 1 182 ? 14.986 16.696 -4.942 1.00 35.19 182 PRO A N 1
ATOM 1470 C CA . PRO A 1 182 ? 13.936 17.190 -5.814 1.00 35.19 182 PRO A CA 1
ATOM 1471 C C . PRO A 1 182 ? 13.562 16.012 -6.701 1.00 35.19 182 PRO A C 1
ATOM 1473 O O . PRO A 1 182 ? 14.241 15.733 -7.686 1.00 35.19 182 PRO A O 1
ATOM 1476 N N . GLY A 1 183 ? 12.533 15.273 -6.273 1.00 35.75 183 GLY A N 1
ATOM 1477 C CA . GLY A 1 183 ? 12.116 14.027 -6.893 1.00 35.75 183 GLY A CA 1
ATOM 1478 C C . GLY A 1 183 ? 12.175 14.163 -8.400 1.00 35.75 183 GLY A C 1
ATOM 1479 O O . GLY A 1 183 ? 11.720 15.182 -8.926 1.00 35.75 183 GLY A O 1
ATOM 1480 N N . HIS A 1 184 ? 12.780 13.173 -9.062 1.00 42.12 184 HIS A N 1
ATOM 1481 C CA . HIS A 1 184 ? 12.773 13.048 -10.511 1.00 42.12 184 HIS A CA 1
ATOM 1482 C C . HIS A 1 184 ? 11.333 13.240 -10.990 1.00 42.12 184 HIS A C 1
ATOM 1484 O O . HIS A 1 184 ? 10.526 12.308 -11.021 1.00 42.12 184 HIS A O 1
ATOM 1490 N N . ARG A 1 185 ? 10.991 14.490 -11.323 1.00 38.31 185 ARG A N 1
ATOM 1491 C CA . ARG A 1 185 ? 9.770 14.833 -12.020 1.00 38.31 185 ARG A CA 1
ATOM 1492 C C . ARG A 1 185 ? 9.970 14.160 -13.354 1.00 38.31 185 ARG A C 1
ATOM 1494 O O . ARG A 1 185 ? 10.711 14.664 -14.193 1.00 38.31 185 ARG A O 1
ATOM 1501 N N . CYS A 1 186 ? 9.329 13.011 -13.526 1.00 38.91 186 CYS A N 1
ATOM 1502 C CA . CYS A 1 186 ? 8.930 12.564 -14.844 1.00 38.91 186 CYS A CA 1
ATOM 1503 C C . CYS A 1 186 ? 8.083 13.717 -15.393 1.00 38.91 186 CYS A C 1
ATOM 1505 O O . CYS A 1 186 ? 6.899 13.816 -15.077 1.00 38.91 186 CYS A O 1
ATOM 1507 N N . ARG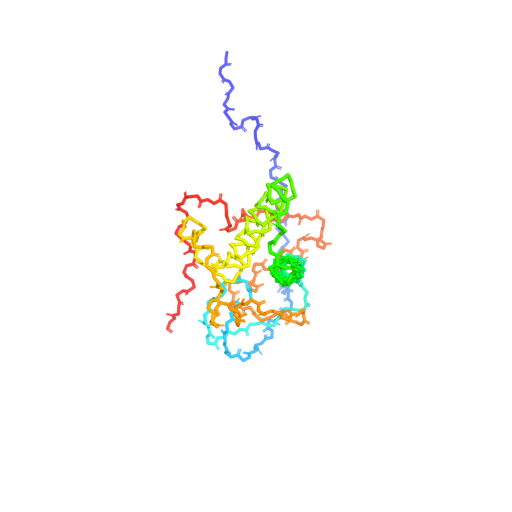 A 1 187 ? 8.722 14.682 -16.065 1.00 29.25 187 ARG A N 1
ATOM 1508 C CA . ARG A 1 187 ? 8.015 15.759 -16.743 1.00 29.25 187 ARG A CA 1
ATOM 1509 C C . ARG A 1 187 ? 7.206 15.066 -17.825 1.00 29.25 187 ARG A C 1
ATOM 1511 O O . ARG A 1 187 ? 7.768 14.448 -18.719 1.00 29.25 187 ARG A O 1
ATOM 1518 N N . SER A 1 188 ? 5.894 15.107 -17.669 1.00 33.38 188 SER A N 1
ATOM 1519 C CA . SER A 1 188 ? 4.979 14.951 -18.784 1.00 33.38 188 SER A CA 1
ATOM 1520 C C . SER A 1 188 ? 5.281 16.079 -19.766 1.00 33.38 188 SER A C 1
ATOM 1522 O O . SER A 1 188 ? 5.158 17.246 -19.389 1.00 33.38 188 SER A O 1
ATOM 1524 N N . GLU A 1 189 ? 5.727 15.724 -20.967 1.00 33.69 189 GLU A N 1
ATOM 1525 C CA . GLU A 1 189 ? 5.622 16.600 -22.137 1.00 33.69 189 GLU A CA 1
ATOM 1526 C C . GLU A 1 189 ? 4.149 16.870 -22.483 1.00 33.69 189 GLU A C 1
ATOM 1528 O O . GLU A 1 189 ? 3.307 15.936 -22.393 1.00 33.69 189 GLU A O 1
#